Protein AF-A0A953TZV2-F1 (afdb_monomer_lite)

pLDDT: mean 80.45, std 19.06, range [33.31, 98.56]

Secondary structure (DSSP, 8-state):
--HHHHHHHHHHHHHHHHHHHHHHHHHHHHHHHHHHHHHHHHHHGGG-TTTHHHHHHHHHHHHHHHHHHHHHHHHHHHHHHHHHHHHHHHHHHHHHHHHHHHTTSTTSHHHHHHHHHHHHHHHHTT----HHHHHHHHHHHHHHTB-TTS-B-TTTHHHHHHHHHHHHHHGGGSGGGS-PPEE--S-S-------EEE-SS-SS---EEEEEEEEE--TTTS-EEEETTS---SPP-EEEEEEEE-SS-EEE-TTEEEESEEEESSEEEE-S--EEEEEEEEES-EEEEE---HHHHHHHHHHHH-SSEEEE----GGGSS---

Structure (mmCIF, N/CA/C/O backbone):
data_AF-A0A953TZV2-F1
#
_entry.id   AF-A0A953TZV2-F1
#
loop_
_atom_site.group_PDB
_atom_site.id
_atom_site.type_symbol
_atom_site.label_atom_id
_atom_site.label_alt_id
_atom_site.label_comp_id
_atom_site.label_asym_id
_atom_site.label_entity_id
_atom_site.label_seq_id
_atom_site.pdbx_PDB_ins_code
_atom_site.Cartn_x
_atom_site.Cartn_y
_atom_site.Cartn_z
_atom_site.occupancy
_atom_site.B_iso_or_equiv
_atom_site.auth_seq_id
_atom_site.auth_comp_id
_atom_site.auth_asym_id
_atom_site.auth_atom_id
_atom_site.pdbx_PDB_model_num
ATOM 1 N N . MET A 1 1 ? 49.326 42.764 24.015 1.00 51.81 1 MET A N 1
ATOM 2 C CA . MET A 1 1 ? 49.395 42.021 25.291 1.00 51.81 1 MET A CA 1
ATOM 3 C C . MET A 1 1 ? 50.142 42.880 26.281 1.00 51.81 1 MET A C 1
ATOM 5 O O . MET A 1 1 ? 51.210 43.370 25.945 1.00 51.81 1 MET A O 1
ATOM 9 N N . THR A 1 2 ? 49.538 43.149 27.432 1.00 63.53 2 THR A N 1
ATOM 10 C CA . THR A 1 2 ? 50.122 44.012 28.459 1.00 63.53 2 THR A CA 1
ATOM 11 C C . THR A 1 2 ? 51.150 43.228 29.275 1.00 63.53 2 THR A C 1
ATOM 13 O O . THR A 1 2 ? 50.960 42.044 29.552 1.00 63.53 2 THR A O 1
ATOM 16 N N . ASP A 1 3 ? 52.237 43.893 29.668 1.00 62.34 3 ASP A N 1
ATOM 17 C CA . ASP A 1 3 ? 53.379 43.309 30.399 1.00 62.34 3 ASP A CA 1
ATOM 18 C C . ASP A 1 3 ? 52.961 42.631 31.727 1.00 62.34 3 ASP A C 1
ATOM 20 O O . ASP A 1 3 ? 53.609 41.718 32.235 1.00 62.34 3 ASP A O 1
ATOM 24 N N . GLN A 1 4 ? 51.794 43.016 32.250 1.00 67.81 4 GLN A N 1
ATOM 25 C CA . GLN A 1 4 ? 51.149 42.419 33.418 1.00 67.81 4 GLN A CA 1
ATOM 26 C C . GLN A 1 4 ? 50.720 40.957 33.195 1.00 67.81 4 GLN A C 1
ATOM 28 O O . GLN A 1 4 ? 50.793 40.140 34.110 1.00 67.81 4 GLN A O 1
ATOM 33 N N . GLN A 1 5 ? 50.273 40.617 31.984 1.00 64.25 5 GLN A N 1
ATOM 34 C CA . GLN A 1 5 ? 49.715 39.300 31.673 1.00 64.25 5 GLN A CA 1
ATOM 35 C C . GLN A 1 5 ? 50.832 38.257 31.505 1.00 64.25 5 GLN A C 1
ATOM 37 O O . GLN A 1 5 ? 50.738 37.165 32.054 1.00 64.25 5 GLN A O 1
ATOM 42 N N . ALA A 1 6 ? 51.960 38.650 30.902 1.00 59.12 6 ALA A N 1
ATOM 43 C CA . ALA A 1 6 ? 53.152 37.805 30.803 1.00 59.12 6 ALA A CA 1
ATOM 44 C C . ALA A 1 6 ? 53.780 37.489 32.178 1.00 59.12 6 ALA A C 1
ATOM 46 O O . ALA A 1 6 ? 54.260 36.379 32.404 1.00 59.12 6 ALA A O 1
ATOM 47 N N . ARG A 1 7 ? 53.742 38.430 33.135 1.00 67.12 7 ARG A N 1
ATOM 48 C CA . ARG A 1 7 ? 54.253 38.196 34.500 1.00 67.12 7 ARG A CA 1
ATOM 49 C C . ARG A 1 7 ? 53.408 37.197 35.290 1.00 67.12 7 ARG A C 1
ATOM 51 O O . ARG A 1 7 ? 53.966 36.404 36.048 1.00 67.12 7 ARG A O 1
ATOM 58 N N . ASN A 1 8 ? 52.092 37.201 35.088 1.00 72.69 8 ASN A N 1
ATOM 59 C CA . ASN A 1 8 ? 51.189 36.261 35.752 1.00 72.69 8 ASN A CA 1
ATOM 60 C C . ASN A 1 8 ? 51.355 34.835 35.209 1.00 72.69 8 ASN A C 1
ATOM 62 O O . ASN A 1 8 ? 51.404 33.884 35.992 1.00 72.69 8 ASN A O 1
ATOM 66 N N . ASP A 1 9 ? 51.552 34.688 33.898 1.00 68.25 9 ASP A N 1
ATOM 67 C CA . ASP A 1 9 ? 51.755 33.377 33.279 1.00 68.25 9 ASP A CA 1
ATOM 68 C C . ASP A 1 9 ? 53.093 32.754 33.706 1.00 68.25 9 ASP A C 1
ATOM 70 O O . ASP A 1 9 ? 53.135 31.581 34.085 1.00 68.25 9 ASP A O 1
ATOM 74 N N . VAL A 1 10 ? 54.168 33.551 33.786 1.00 68.62 10 VAL A N 1
ATOM 75 C CA . VAL A 1 10 ? 55.477 33.099 34.296 1.00 68.62 10 VAL A CA 1
ATOM 76 C C . VAL A 1 10 ? 55.412 32.700 35.776 1.00 68.62 10 VAL A C 1
ATOM 78 O O . VAL A 1 10 ? 56.055 31.728 36.179 1.00 68.62 10 VAL A O 1
ATOM 81 N N . ALA A 1 11 ? 54.625 33.401 36.598 1.00 71.56 11 ALA A N 1
ATOM 82 C CA . ALA A 1 11 ? 54.430 33.034 38.001 1.00 71.56 11 ALA A CA 1
ATOM 83 C C . ALA A 1 11 ? 53.657 31.709 38.151 1.00 71.56 11 ALA A C 1
ATOM 85 O O . ALA A 1 11 ? 54.009 30.885 38.999 1.00 71.56 11 ALA A O 1
ATOM 86 N N . SER A 1 12 ? 52.654 31.469 37.298 1.00 66.19 12 SER A N 1
ATOM 87 C CA . SER A 1 12 ? 51.892 30.213 37.291 1.00 66.19 12 SER A CA 1
ATOM 88 C C . SER A 1 12 ? 52.737 29.020 36.825 1.00 66.19 12 SER A C 1
ATOM 90 O O . SER A 1 12 ? 52.702 27.956 37.443 1.00 66.19 12 SER A O 1
ATOM 92 N N . LEU A 1 13 ? 53.586 29.225 35.812 1.00 58.28 13 LEU A N 1
ATOM 93 C CA . LEU A 1 13 ? 54.508 28.213 35.302 1.00 58.28 13 LEU A CA 1
ATOM 94 C C . LEU A 1 13 ? 55.603 27.882 36.313 1.00 58.28 13 LEU A C 1
ATOM 96 O O . LEU A 1 13 ? 55.902 26.708 36.504 1.00 58.28 13 LEU A O 1
ATOM 100 N N . LYS A 1 14 ? 56.150 28.876 37.029 1.00 67.19 14 LYS A N 1
ATOM 101 C CA . LYS A 1 14 ? 57.102 28.612 38.120 1.00 67.19 14 LYS A CA 1
ATOM 102 C C . LYS A 1 14 ? 56.478 27.769 39.222 1.00 67.19 14 LYS A C 1
ATOM 104 O O . LYS A 1 14 ? 57.124 26.832 39.668 1.00 67.19 14 LYS A O 1
ATOM 109 N N . LYS A 1 15 ? 55.231 28.058 39.610 1.00 70.5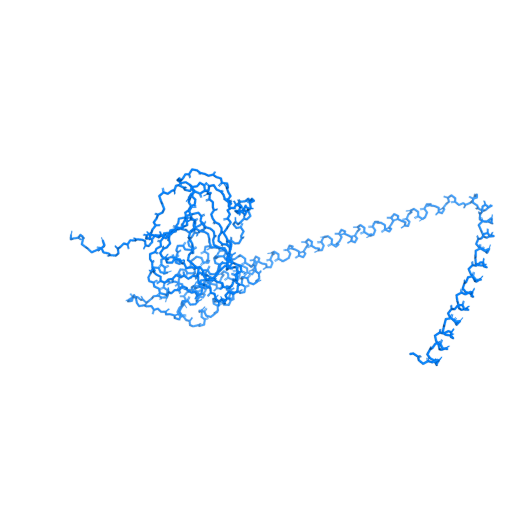6 15 LYS A N 1
ATOM 110 C CA . LYS A 1 15 ? 54.504 27.278 40.621 1.00 70.56 15 LYS A CA 1
ATOM 111 C C . LYS A 1 15 ? 54.235 25.841 40.158 1.00 70.56 15 LYS A C 1
ATOM 113 O O . LYS A 1 15 ? 54.423 24.907 40.929 1.00 70.56 15 LYS A O 1
ATOM 118 N N . SER A 1 16 ? 53.861 25.662 38.891 1.00 56.56 16 SER A N 1
ATOM 119 C CA . SER A 1 16 ? 53.668 24.332 38.304 1.00 56.56 16 SER A CA 1
ATOM 120 C C . SER A 1 16 ? 54.979 23.550 38.170 1.00 56.56 16 SER A C 1
ATOM 122 O O . SER A 1 16 ? 54.963 22.325 38.266 1.00 56.56 16 SER A O 1
ATOM 124 N N . LEU A 1 17 ? 56.106 24.233 37.949 1.00 52.25 17 LEU A N 1
ATOM 125 C CA . LEU A 1 17 ? 57.416 23.598 37.824 1.00 52.25 17 LEU A CA 1
ATOM 126 C C . LEU A 1 17 ? 57.947 23.142 39.191 1.00 52.25 17 LEU A C 1
ATOM 128 O O . LEU A 1 17 ? 58.417 22.015 39.294 1.00 52.25 17 LEU A O 1
ATOM 132 N N . THR A 1 18 ? 57.789 23.941 40.256 1.00 60.94 18 THR A N 1
ATOM 133 C CA . THR A 1 18 ? 58.151 23.508 41.621 1.00 60.94 18 THR A CA 1
ATOM 134 C C . THR A 1 18 ? 57.251 22.392 42.151 1.00 60.94 18 THR A C 1
ATOM 136 O O . THR A 1 18 ? 57.748 21.495 42.825 1.00 60.94 18 THR A O 1
ATOM 139 N N . GLU A 1 19 ? 55.955 22.377 41.819 1.00 61.84 19 GLU A N 1
ATOM 140 C CA . GLU A 1 19 ? 55.067 21.254 42.173 1.00 61.84 19 GLU A CA 1
ATOM 141 C C . GLU A 1 19 ? 55.371 19.973 41.377 1.00 61.84 19 GLU A C 1
ATOM 143 O O . GLU A 1 19 ? 55.109 18.868 41.862 1.00 61.84 19 GLU A O 1
ATOM 148 N N . SER A 1 20 ? 55.937 20.097 40.171 1.00 49.75 20 SER A N 1
ATOM 149 C CA . SER A 1 20 ? 56.390 18.946 39.387 1.00 49.75 20 SER A CA 1
ATOM 150 C C . SER A 1 20 ? 57.699 18.377 39.933 1.00 49.75 20 SER A C 1
ATOM 152 O O . SER A 1 20 ? 57.809 17.160 40.050 1.00 49.75 20 SER A O 1
ATOM 154 N N . ASP A 1 21 ? 58.653 19.224 40.325 1.00 52.19 21 ASP A N 1
ATOM 155 C CA . ASP A 1 21 ? 59.963 18.786 40.828 1.00 52.19 21 ASP A CA 1
ATOM 156 C C . ASP A 1 21 ? 59.860 18.056 42.182 1.00 52.19 21 ASP A C 1
ATOM 158 O O . ASP A 1 21 ? 60.501 17.025 42.404 1.00 52.19 21 ASP A O 1
ATOM 162 N N . ASP A 1 22 ? 58.940 18.499 43.047 1.00 54.41 22 ASP A N 1
ATOM 163 C CA . ASP A 1 22 ? 58.662 17.856 44.339 1.00 54.41 22 ASP A CA 1
ATOM 164 C C . ASP A 1 22 ? 57.980 16.476 44.178 1.00 54.41 22 ASP A C 1
ATOM 166 O O . ASP A 1 22 ? 58.120 15.576 45.013 1.00 54.41 22 ASP A O 1
ATOM 170 N N . ARG A 1 23 ? 57.281 16.248 43.053 1.00 54.75 23 ARG A N 1
ATOM 171 C CA . ARG A 1 23 ? 56.729 14.928 42.697 1.00 54.75 23 ARG A CA 1
ATOM 172 C C . ARG A 1 23 ? 57.792 13.985 42.144 1.00 54.75 23 ARG A C 1
ATOM 174 O O . ARG A 1 23 ? 57.718 12.791 42.437 1.00 54.75 23 ARG A O 1
ATOM 181 N N . THR A 1 24 ? 58.781 14.488 41.408 1.00 50.81 24 THR A N 1
ATOM 182 C CA . THR A 1 24 ? 59.881 13.668 40.876 1.00 50.81 24 THR A CA 1
ATOM 183 C C . THR A 1 24 ? 60.836 13.216 41.982 1.00 50.81 24 THR A C 1
ATOM 185 O O . THR A 1 24 ? 61.215 12.044 42.016 1.00 50.81 24 THR A O 1
ATOM 188 N N . LEU A 1 25 ? 61.131 14.081 42.960 1.00 51.00 25 LEU A N 1
ATOM 189 C CA . LEU A 1 25 ? 61.933 13.718 44.138 1.00 51.00 25 LEU A CA 1
ATOM 190 C C . LEU A 1 25 ? 61.215 12.703 45.046 1.00 51.00 25 LEU A C 1
ATOM 192 O O . LEU A 1 25 ? 61.827 11.742 45.509 1.00 51.00 25 LEU A O 1
ATOM 196 N N . ARG A 1 26 ? 59.888 12.817 45.208 1.00 56.66 26 ARG A N 1
ATOM 197 C CA . ARG A 1 26 ? 59.072 11.808 45.918 1.00 56.66 26 ARG A CA 1
ATOM 198 C C . ARG A 1 26 ? 58.933 10.476 45.177 1.00 56.66 26 ARG A C 1
ATOM 200 O O . ARG A 1 26 ? 58.564 9.481 45.802 1.00 56.66 26 ARG A O 1
ATOM 207 N N . LEU A 1 27 ? 59.178 10.444 43.868 1.00 51.50 27 LEU A N 1
ATOM 208 C CA . LEU A 1 27 ? 59.185 9.216 43.070 1.00 51.50 27 LEU A CA 1
ATOM 209 C C . LEU A 1 27 ? 60.529 8.487 43.164 1.00 51.50 27 LEU A C 1
ATOM 211 O O . LEU A 1 27 ? 60.516 7.263 43.274 1.00 51.50 27 LEU A O 1
ATOM 215 N N . GLY A 1 28 ? 61.654 9.209 43.218 1.00 54.22 28 GLY A N 1
ATOM 216 C CA . GLY A 1 28 ? 62.982 8.623 43.453 1.00 54.22 28 GLY A CA 1
ATOM 217 C C . GLY A 1 28 ? 63.076 7.898 44.799 1.00 54.22 28 GLY A C 1
ATOM 218 O O . GLY A 1 28 ? 63.432 6.723 44.847 1.00 54.22 28 GLY A O 1
ATOM 219 N N . ASP A 1 29 ? 62.604 8.546 45.867 1.00 54.59 29 ASP A N 1
ATOM 220 C CA . ASP A 1 29 ? 62.636 8.016 47.241 1.00 54.59 29 ASP A CA 1
ATOM 221 C C . ASP A 1 29 ? 61.697 6.799 47.441 1.00 54.59 29 ASP A C 1
ATOM 223 O O . ASP A 1 29 ? 61.898 5.939 48.303 1.00 54.59 29 ASP A O 1
ATOM 227 N N . LYS A 1 30 ? 60.655 6.685 46.602 1.00 54.31 30 LYS A N 1
ATOM 228 C CA . LYS A 1 30 ? 59.771 5.508 46.543 1.00 54.31 30 LYS A CA 1
ATOM 229 C C . LYS A 1 30 ? 60.348 4.379 45.692 1.00 54.31 30 LYS A C 1
ATOM 231 O O . LYS A 1 30 ? 60.081 3.218 45.995 1.00 54.31 30 LYS A O 1
ATOM 236 N N . LEU A 1 31 ? 61.126 4.697 44.656 1.00 49.69 31 LEU A N 1
ATOM 237 C CA . LEU A 1 31 ? 61.787 3.699 43.815 1.00 49.69 31 LEU A CA 1
ATOM 238 C C . LEU A 1 31 ? 62.937 3.007 44.558 1.00 49.69 31 LEU A C 1
ATOM 240 O O . LEU A 1 31 ? 63.116 1.802 44.405 1.00 49.69 31 LEU A O 1
ATOM 244 N N . GLU A 1 32 ? 63.668 3.739 45.402 1.00 53.09 32 GLU A N 1
ATOM 245 C CA . GLU A 1 32 ? 64.756 3.181 46.215 1.00 53.09 32 GLU A CA 1
ATOM 246 C C . GLU A 1 32 ? 64.217 2.239 47.306 1.00 53.09 32 GLU A C 1
ATOM 248 O O . GLU A 1 32 ? 64.665 1.099 47.418 1.00 53.09 32 GLU A O 1
ATOM 253 N N . LYS A 1 33 ? 63.114 2.614 47.977 1.00 55.09 33 LYS A N 1
ATOM 254 C CA . LYS A 1 33 ? 62.392 1.725 48.914 1.00 55.09 33 LYS A CA 1
ATOM 255 C C . LYS A 1 33 ? 61.807 0.472 48.252 1.00 55.09 33 LYS A C 1
ATOM 257 O O . LYS A 1 33 ? 61.710 -0.577 48.893 1.00 55.09 33 LYS A O 1
ATOM 262 N N . LEU A 1 34 ? 61.412 0.563 46.980 1.00 49.81 34 LEU A N 1
ATOM 263 C CA . LEU A 1 34 ? 60.943 -0.583 46.193 1.00 49.81 34 LEU A CA 1
ATOM 264 C C . LEU A 1 34 ? 62.094 -1.501 45.760 1.00 49.81 34 LEU A C 1
ATOM 266 O O . LEU A 1 34 ? 61.905 -2.715 45.711 1.00 49.81 34 LEU A O 1
ATOM 270 N N . LYS A 1 35 ? 63.283 -0.949 45.493 1.00 50.88 35 LYS A N 1
ATOM 271 C CA . LYS A 1 35 ? 64.485 -1.718 45.148 1.00 50.88 35 LYS A CA 1
ATOM 272 C C . LYS A 1 35 ? 65.014 -2.508 46.349 1.00 50.88 35 LYS A C 1
ATOM 274 O O . LYS A 1 35 ? 65.280 -3.702 46.205 1.00 50.88 35 LYS A O 1
ATOM 279 N N . ASP A 1 36 ? 65.046 -1.893 47.528 1.00 52.25 36 ASP A N 1
ATOM 280 C CA . ASP A 1 36 ? 65.470 -2.563 48.764 1.00 52.25 36 ASP A CA 1
ATOM 281 C C . ASP A 1 36 ? 64.446 -3.623 49.214 1.00 52.25 36 ASP A C 1
ATOM 283 O O . ASP A 1 36 ? 64.821 -4.730 49.607 1.00 52.25 36 ASP A O 1
ATOM 287 N N . SER A 1 37 ? 63.142 -3.365 49.021 1.00 48.12 37 SER A N 1
ATOM 288 C CA . SER A 1 37 ? 62.090 -4.374 49.251 1.00 48.12 37 SER A CA 1
ATOM 289 C C . SER A 1 37 ? 62.158 -5.555 48.271 1.00 48.12 37 SER A C 1
ATOM 291 O O . SER A 1 37 ? 61.793 -6.674 48.631 1.00 48.12 37 SER A O 1
ATOM 293 N N . ALA A 1 38 ? 62.624 -5.348 47.035 1.00 46.03 38 ALA A N 1
ATOM 294 C CA . ALA A 1 38 ? 62.736 -6.412 46.037 1.00 46.03 38 ALA A CA 1
ATOM 295 C C . ALA A 1 38 ? 63.929 -7.351 46.300 1.00 46.03 38 ALA A C 1
ATOM 297 O O . ALA A 1 38 ? 63.819 -8.559 46.069 1.00 46.03 38 ALA A O 1
ATOM 298 N N . GLN A 1 39 ? 65.045 -6.837 46.834 1.00 48.19 39 GLN A N 1
ATOM 299 C CA . GLN A 1 39 ? 66.182 -7.675 47.239 1.00 48.19 39 GLN A CA 1
ATOM 300 C C . GLN A 1 39 ? 65.860 -8.529 48.474 1.00 48.19 39 GLN A C 1
ATOM 302 O O . GLN A 1 39 ? 66.213 -9.711 48.494 1.00 48.19 39 GLN A O 1
ATOM 307 N N . GLU A 1 40 ? 65.104 -8.001 49.442 1.00 46.25 40 GLU A N 1
ATOM 308 C CA . GLU A 1 40 ? 64.681 -8.763 50.627 1.00 46.25 40 GLU A CA 1
ATOM 309 C C . GLU A 1 40 ? 63.622 -9.842 50.302 1.00 46.25 40 GLU A C 1
ATOM 311 O O . GLU A 1 40 ? 63.579 -10.900 50.939 1.00 46.25 40 GLU A O 1
ATOM 316 N N . PHE A 1 41 ? 62.817 -9.650 49.247 1.00 44.66 41 PHE A N 1
ATOM 317 C CA . PHE A 1 41 ? 61.855 -10.659 48.787 1.00 44.66 41 PHE A CA 1
ATOM 318 C C . PHE A 1 41 ? 62.524 -11.901 48.180 1.00 44.66 41 PHE A C 1
ATOM 320 O O . PHE A 1 41 ? 62.018 -13.004 48.376 1.00 44.66 41 PHE A O 1
ATOM 327 N N . SER A 1 42 ? 63.679 -11.770 47.518 1.00 48.50 42 SER A N 1
ATOM 328 C CA . SER A 1 42 ? 64.371 -12.905 46.877 1.00 48.50 42 SER A CA 1
ATOM 329 C C . SER A 1 42 ? 64.833 -13.992 47.863 1.00 48.50 42 SER A C 1
ATOM 331 O O . SER A 1 42 ? 64.828 -15.175 47.527 1.00 48.50 42 SER A O 1
ATOM 333 N N . ILE A 1 43 ? 65.124 -13.622 49.116 1.00 48.00 43 ILE A N 1
ATOM 334 C CA . ILE A 1 43 ? 65.565 -14.554 50.167 1.00 48.00 43 ILE A CA 1
ATOM 335 C C . ILE A 1 43 ? 64.364 -15.227 50.868 1.00 48.00 43 ILE A C 1
ATOM 337 O O . ILE A 1 43 ? 64.500 -16.301 51.454 1.00 48.00 43 ILE A O 1
ATOM 341 N N . ARG A 1 44 ? 63.145 -14.674 50.745 1.00 47.44 44 ARG A N 1
ATOM 342 C CA . ARG A 1 44 ? 61.902 -15.276 51.275 1.00 47.44 44 ARG A CA 1
ATOM 343 C C . ARG A 1 44 ? 61.109 -16.111 50.254 1.00 47.44 44 ARG A C 1
ATOM 345 O O . ARG A 1 44 ? 60.114 -16.730 50.634 1.00 47.44 44 ARG A O 1
ATOM 352 N N . VAL A 1 45 ? 61.549 -16.202 48.994 1.00 46.62 45 VAL A N 1
ATOM 353 C CA . VAL A 1 45 ? 60.874 -16.980 47.926 1.00 46.62 45 VAL A CA 1
ATOM 354 C C . VAL A 1 45 ? 61.027 -18.504 48.067 1.00 46.62 45 VAL A C 1
ATOM 356 O O . VAL A 1 45 ? 60.276 -19.242 47.441 1.00 46.62 45 VAL A O 1
ATOM 359 N N . ALA A 1 46 ? 61.837 -19.015 48.998 1.00 49.50 46 ALA A N 1
ATOM 360 C CA . ALA A 1 46 ? 61.808 -20.443 49.352 1.00 49.50 46 ALA A CA 1
ATOM 361 C C . ALA A 1 46 ? 60.540 -20.878 50.138 1.00 49.50 46 ALA A C 1
ATOM 363 O O . ALA A 1 46 ? 60.420 -22.039 50.514 1.00 49.50 46 ALA A O 1
ATOM 364 N N . ARG A 1 47 ? 59.581 -19.968 50.402 1.00 51.56 47 ARG A N 1
ATOM 365 C CA . ARG A 1 47 ? 58.301 -20.264 51.086 1.00 51.56 47 ARG A CA 1
ATOM 366 C C . ARG A 1 47 ? 57.057 -19.735 50.337 1.00 51.56 47 ARG A C 1
ATOM 368 O O . ARG A 1 47 ? 56.031 -19.478 50.958 1.00 51.56 47 ARG A O 1
ATOM 375 N N . VAL A 1 48 ? 57.137 -19.525 49.015 1.00 46.66 48 VAL A N 1
ATOM 376 C CA . VAL A 1 48 ? 56.057 -18.916 48.188 1.00 46.66 48 VAL A CA 1
ATOM 377 C C . VAL A 1 48 ? 55.429 -19.902 47.187 1.00 46.66 48 VAL A C 1
ATOM 379 O O . VAL A 1 48 ? 54.695 -19.506 46.292 1.00 46.66 48 VAL A O 1
ATOM 382 N N . GLU A 1 49 ? 55.613 -21.208 47.363 1.00 46.72 49 GLU A N 1
ATOM 383 C CA . GLU A 1 49 ? 54.913 -22.203 46.531 1.00 46.72 49 GLU A CA 1
ATOM 384 C C . GLU A 1 49 ? 53.408 -22.315 46.873 1.00 46.72 49 GLU A C 1
ATOM 386 O O . GLU A 1 49 ? 52.604 -22.766 46.064 1.00 46.72 49 GLU A O 1
ATOM 391 N N . GLU A 1 50 ? 52.982 -21.800 48.035 1.00 47.28 50 GLU A N 1
ATOM 392 C CA . GLU A 1 50 ? 51.594 -21.903 48.513 1.00 47.28 50 GLU A CA 1
ATOM 393 C C . GLU A 1 50 ? 50.700 -20.692 48.143 1.00 47.28 50 GLU A C 1
ATOM 395 O O . GLU A 1 50 ? 49.476 -20.767 48.244 1.00 47.28 50 GLU A O 1
ATOM 400 N N . ARG A 1 51 ? 51.259 -19.564 47.665 1.00 47.12 51 ARG A N 1
ATOM 401 C CA . ARG A 1 51 ? 50.479 -18.329 47.378 1.00 47.12 51 ARG A CA 1
ATOM 402 C C . ARG A 1 51 ? 50.270 -17.994 45.898 1.00 47.12 51 ARG A C 1
ATOM 404 O O . ARG A 1 51 ? 49.349 -17.240 45.586 1.00 47.12 51 ARG A O 1
ATOM 411 N N . THR A 1 52 ? 51.028 -18.579 44.975 1.00 45.00 52 THR A N 1
ATOM 412 C CA . THR A 1 52 ? 50.752 -18.496 43.523 1.00 45.00 52 THR A CA 1
ATOM 413 C C . THR A 1 52 ? 49.475 -19.245 43.140 1.00 45.00 52 THR A C 1
ATOM 415 O O . THR A 1 52 ? 48.736 -18.780 42.274 1.00 45.00 52 THR A O 1
ATOM 418 N N . SER A 1 53 ? 49.144 -20.324 43.861 1.00 49.72 53 SER A N 1
ATOM 419 C CA . SER A 1 53 ? 47.846 -21.008 43.763 1.00 49.72 53 SER A CA 1
ATOM 420 C C . SER A 1 53 ? 46.675 -20.060 44.068 1.00 49.72 53 SER A C 1
ATOM 422 O O . SER A 1 53 ? 45.700 -20.006 43.322 1.00 49.72 53 SER A O 1
ATOM 424 N N . MET A 1 54 ? 46.797 -19.222 45.102 1.00 47.50 54 MET A N 1
ATOM 425 C CA . MET A 1 54 ? 45.714 -18.331 45.535 1.00 47.50 54 MET A CA 1
ATOM 426 C C . MET A 1 54 ? 45.442 -17.184 44.544 1.00 47.50 54 MET A C 1
ATOM 428 O O . MET A 1 54 ? 44.288 -16.815 44.335 1.00 47.50 54 MET A O 1
ATOM 432 N N . LEU A 1 55 ? 46.480 -16.649 43.887 1.00 46.09 55 LEU A N 1
ATOM 433 C CA . LEU A 1 55 ? 46.331 -15.630 42.837 1.00 46.09 55 LEU A CA 1
ATOM 434 C C . LEU A 1 55 ? 45.751 -16.211 41.537 1.00 46.09 55 LEU A C 1
ATOM 436 O O . LEU A 1 55 ? 44.885 -15.581 40.935 1.00 46.09 55 LEU A O 1
ATOM 440 N N . LEU A 1 56 ? 46.154 -17.422 41.133 1.00 49.81 56 LEU A N 1
ATOM 441 C CA . LEU A 1 56 ? 45.545 -18.138 40.000 1.00 49.81 56 LEU A CA 1
ATOM 442 C C . LEU A 1 56 ? 44.061 -18.447 40.249 1.00 49.81 56 LEU A C 1
ATOM 444 O O . LEU A 1 56 ? 43.238 -18.249 39.356 1.00 49.81 56 LEU A O 1
ATOM 448 N N . TRP A 1 57 ? 43.701 -18.841 41.475 1.00 48.06 57 TRP A N 1
ATOM 449 C CA . TRP A 1 57 ? 42.303 -19.003 41.886 1.00 48.06 57 TRP A CA 1
ATOM 450 C C . TRP A 1 57 ? 41.528 -17.680 41.861 1.00 48.06 57 TRP A C 1
ATOM 452 O O . TRP A 1 57 ? 40.414 -17.644 41.346 1.00 48.06 57 TRP A O 1
ATOM 462 N N . ALA A 1 58 ? 42.106 -16.578 42.345 1.00 47.91 58 ALA A N 1
ATOM 463 C CA . ALA A 1 58 ? 41.446 -15.270 42.331 1.00 47.91 58 ALA A CA 1
ATOM 464 C C . ALA A 1 58 ? 41.204 -14.737 40.902 1.00 47.91 58 ALA A C 1
ATOM 466 O O . ALA A 1 58 ? 40.119 -14.229 40.614 1.00 47.91 58 ALA A O 1
ATOM 467 N N . PHE A 1 59 ? 42.165 -14.905 39.983 1.00 49.00 59 PHE A N 1
ATOM 468 C CA . PHE A 1 59 ? 41.982 -14.562 38.565 1.00 49.00 59 PHE A CA 1
ATOM 469 C C . PHE A 1 59 ? 40.974 -15.487 37.864 1.00 49.00 59 PHE A C 1
ATOM 471 O O . PHE A 1 59 ? 40.134 -15.005 37.103 1.00 49.00 59 PHE A O 1
ATOM 478 N N . GLY A 1 60 ? 41.000 -16.792 38.157 1.00 49.41 60 GLY A N 1
ATOM 479 C CA . GLY A 1 60 ? 40.017 -17.752 37.647 1.00 49.41 60 GLY A CA 1
ATOM 480 C C . GLY A 1 60 ? 38.587 -17.432 38.095 1.00 49.41 60 GLY A C 1
ATOM 481 O O . GLY A 1 60 ? 37.670 -17.431 37.275 1.00 49.41 60 GLY A O 1
ATOM 482 N N . ILE A 1 61 ? 38.401 -17.068 39.370 1.00 57.91 61 ILE A N 1
ATOM 483 C CA . ILE A 1 61 ? 37.109 -16.623 39.915 1.00 57.91 61 ILE A CA 1
ATOM 484 C C . ILE A 1 61 ? 36.665 -15.310 39.251 1.00 57.91 61 ILE A C 1
ATOM 486 O O . ILE A 1 61 ? 35.505 -15.192 38.864 1.00 57.91 61 ILE A O 1
ATOM 490 N N . GLY A 1 62 ? 37.570 -14.345 39.051 1.00 42.66 62 GLY A N 1
ATOM 491 C CA . GLY A 1 62 ? 37.254 -13.076 38.384 1.00 42.66 62 GLY A CA 1
ATOM 492 C C . GLY A 1 62 ? 36.749 -13.248 36.945 1.00 42.66 62 GLY A C 1
ATOM 493 O O . GLY A 1 62 ? 35.748 -12.641 36.562 1.00 42.66 62 GLY A O 1
ATOM 494 N N . ILE A 1 63 ? 37.385 -14.125 36.161 1.00 57.16 63 ILE A N 1
ATOM 495 C CA . ILE A 1 63 ? 36.946 -14.455 34.795 1.00 57.16 63 ILE A CA 1
ATOM 496 C C . ILE A 1 63 ? 35.614 -15.216 34.816 1.00 57.16 63 ILE A C 1
ATOM 498 O O . ILE A 1 63 ? 34.728 -14.909 34.019 1.00 57.16 63 ILE A O 1
ATOM 502 N N . ALA A 1 64 ? 35.427 -16.160 35.743 1.00 51.91 64 ALA A N 1
ATOM 503 C CA . ALA A 1 64 ? 34.168 -16.891 35.885 1.00 51.91 64 ALA A CA 1
ATOM 504 C C . ALA A 1 64 ? 32.992 -15.964 36.244 1.00 51.91 64 ALA A C 1
ATOM 506 O O . ALA A 1 64 ? 31.907 -16.118 35.690 1.00 51.91 64 ALA A O 1
ATOM 507 N N . VAL A 1 65 ? 33.208 -14.959 37.102 1.00 60.22 65 VAL A N 1
ATOM 508 C CA . VAL A 1 65 ? 32.201 -13.938 37.434 1.00 60.22 65 VAL A CA 1
ATOM 509 C C . VAL A 1 65 ? 31.883 -13.063 36.219 1.00 60.22 65 VAL A C 1
ATOM 511 O O . VAL A 1 65 ? 30.710 -12.835 35.940 1.00 60.22 65 VAL A O 1
ATOM 514 N N . LEU A 1 66 ? 32.880 -12.621 35.445 1.00 51.62 66 LEU A N 1
ATOM 515 C CA . LEU A 1 66 ? 32.641 -11.842 34.220 1.00 51.62 66 LEU A CA 1
ATOM 516 C C . LEU A 1 66 ? 31.914 -12.650 33.136 1.00 51.62 66 LEU A C 1
ATOM 518 O O . LEU A 1 66 ? 31.018 -12.118 32.485 1.00 51.62 66 LEU A O 1
ATOM 522 N N . LEU A 1 67 ? 32.237 -13.936 32.969 1.00 54.72 67 LEU A N 1
ATOM 523 C CA . LEU A 1 67 ? 31.508 -14.834 32.069 1.00 54.72 67 LEU A CA 1
ATOM 524 C C . LEU A 1 67 ? 30.084 -15.106 32.572 1.00 54.72 67 LEU A C 1
ATOM 526 O O . LEU A 1 67 ? 29.153 -15.120 31.770 1.00 54.72 67 LEU A O 1
ATOM 530 N N . ALA A 1 68 ? 29.879 -15.261 33.882 1.00 53.38 68 ALA A N 1
ATOM 531 C CA . ALA A 1 68 ? 28.554 -15.411 34.484 1.00 53.38 68 ALA A CA 1
ATOM 532 C C . ALA A 1 68 ? 27.698 -14.142 34.318 1.00 53.38 68 ALA A C 1
ATOM 534 O O . ALA A 1 68 ? 26.528 -14.233 33.958 1.00 53.38 68 ALA A O 1
ATOM 535 N N . PHE A 1 69 ? 28.278 -12.951 34.492 1.00 56.78 69 PHE A N 1
ATOM 536 C CA . PHE A 1 69 ? 27.590 -11.683 34.229 1.00 56.78 69 PHE A CA 1
ATOM 537 C C . PHE A 1 69 ? 27.333 -11.467 32.736 1.00 56.78 69 PHE A C 1
ATOM 539 O O . PHE A 1 69 ? 26.240 -11.052 32.368 1.00 56.78 69 PHE A O 1
ATOM 546 N N . GLY A 1 70 ? 28.295 -11.783 31.865 1.00 56.50 70 GLY A N 1
ATOM 547 C CA . GLY A 1 70 ? 28.130 -11.699 30.413 1.00 56.50 70 GLY A CA 1
ATOM 548 C C . GLY A 1 70 ? 27.045 -12.645 29.897 1.00 56.50 70 GLY A C 1
ATOM 549 O O . GLY A 1 70 ? 26.203 -12.243 29.098 1.00 56.50 70 GLY A O 1
ATOM 550 N N . THR A 1 71 ? 27.000 -13.877 30.410 1.00 58.44 71 THR A N 1
ATOM 551 C CA . THR A 1 71 ? 25.937 -14.845 30.099 1.00 58.44 71 THR A CA 1
ATOM 552 C C . THR A 1 71 ? 24.597 -14.434 30.699 1.00 58.44 71 THR A C 1
ATOM 554 O O . THR A 1 71 ? 23.591 -14.543 30.007 1.00 58.44 71 THR A O 1
ATOM 557 N N . GLN A 1 72 ? 24.543 -13.890 31.919 1.00 54.62 72 GLN A N 1
ATOM 558 C CA . GLN A 1 72 ? 23.304 -13.336 32.476 1.00 54.62 72 GLN A CA 1
ATOM 559 C C . GLN A 1 72 ? 22.797 -12.126 31.687 1.00 54.62 72 GLN A C 1
ATOM 561 O O . GLN A 1 72 ? 21.609 -12.075 31.391 1.00 54.62 72 GLN A O 1
ATOM 566 N N . LEU A 1 73 ? 23.664 -11.197 31.276 1.00 54.25 73 LEU A N 1
ATOM 567 C CA . LEU A 1 73 ? 23.306 -10.072 30.404 1.00 54.25 73 LEU A CA 1
ATOM 568 C C . LEU A 1 73 ? 22.821 -10.554 29.033 1.00 54.25 73 LEU A C 1
ATOM 570 O O . LEU A 1 73 ? 21.812 -10.064 28.532 1.00 54.25 73 LEU A O 1
ATOM 574 N N . TYR A 1 74 ? 23.484 -11.553 28.449 1.00 62.22 74 TYR A N 1
ATOM 575 C CA . TYR A 1 74 ? 23.057 -12.180 27.199 1.00 62.22 74 TYR A CA 1
ATOM 576 C C . TYR A 1 74 ? 21.687 -12.865 27.337 1.00 62.22 74 TYR A C 1
ATOM 578 O O . TYR A 1 74 ? 20.801 -12.660 26.509 1.00 62.22 74 TYR A O 1
ATOM 586 N N . LEU A 1 75 ? 21.467 -13.614 28.422 1.00 61.06 75 LEU A N 1
ATOM 587 C CA . LEU A 1 75 ? 20.188 -14.258 28.731 1.00 61.06 75 LEU A CA 1
ATOM 588 C C . LEU A 1 75 ? 19.087 -13.234 29.035 1.00 61.06 75 LEU A C 1
ATOM 590 O O . LEU A 1 75 ? 17.943 -13.435 28.633 1.00 61.06 75 LEU A O 1
ATOM 594 N N . MET A 1 76 ? 19.409 -12.130 29.712 1.00 62.56 76 MET A N 1
ATOM 595 C CA . MET A 1 76 ? 18.479 -11.027 29.958 1.00 62.56 76 MET A CA 1
ATOM 596 C C . MET A 1 76 ? 18.102 -10.327 28.654 1.00 62.56 76 MET A C 1
ATOM 598 O O . MET A 1 76 ? 16.917 -10.122 28.419 1.00 62.56 76 MET A O 1
ATOM 602 N N . ASN A 1 77 ? 19.060 -10.052 27.767 1.00 60.62 77 ASN A N 1
ATOM 603 C CA . ASN A 1 77 ? 18.780 -9.497 26.442 1.00 60.62 77 ASN A CA 1
ATOM 604 C C . ASN A 1 77 ? 17.917 -10.446 25.600 1.00 60.62 77 ASN A C 1
ATOM 606 O O . ASN A 1 77 ? 16.961 -10.000 24.970 1.00 60.62 77 ASN A O 1
ATOM 610 N N . GLY A 1 78 ? 18.189 -11.754 25.641 1.00 61.72 78 GLY A N 1
ATOM 611 C CA . GLY A 1 78 ? 17.355 -12.760 24.980 1.00 61.72 78 GLY A CA 1
ATOM 612 C C . GLY A 1 78 ? 15.926 -12.801 25.532 1.00 61.72 78 GLY A C 1
ATOM 613 O O . GLY A 1 78 ? 14.967 -12.843 24.765 1.00 61.72 78 GLY A O 1
ATOM 614 N N . ARG A 1 79 ? 15.760 -12.719 26.860 1.00 70.88 79 ARG A N 1
ATOM 615 C CA . ARG A 1 79 ? 14.440 -12.648 27.512 1.00 70.88 79 ARG A CA 1
ATOM 616 C C . ARG A 1 79 ? 13.696 -11.359 27.182 1.00 70.88 79 ARG A C 1
ATOM 618 O O . ARG A 1 79 ? 12.497 -11.419 26.949 1.00 70.88 79 ARG A O 1
ATOM 625 N N . VAL A 1 80 ? 14.386 -10.220 27.140 1.00 71.81 80 VAL A N 1
ATOM 626 C CA . VAL A 1 80 ? 13.798 -8.924 26.766 1.00 71.81 80 VAL A CA 1
ATOM 627 C C . VAL A 1 80 ? 13.351 -8.937 25.305 1.00 71.81 80 VAL A C 1
ATOM 629 O O . VAL A 1 80 ? 12.244 -8.498 25.015 1.00 71.81 80 VAL A O 1
ATOM 632 N N . PHE A 1 81 ? 14.147 -9.511 24.400 1.00 70.69 81 PHE A N 1
ATOM 633 C CA . PHE A 1 81 ? 13.764 -9.675 22.996 1.00 70.69 81 PHE A CA 1
ATOM 634 C C . PHE A 1 81 ? 12.551 -10.603 22.832 1.00 70.69 81 PHE A C 1
ATOM 636 O O . PHE A 1 81 ? 11.596 -10.263 22.139 1.00 70.69 81 PHE A O 1
ATOM 643 N N . ALA A 1 82 ? 12.546 -11.751 23.516 1.00 73.94 82 ALA A N 1
ATOM 644 C CA . ALA A 1 82 ? 11.404 -12.663 23.504 1.00 73.94 82 ALA A CA 1
ATOM 645 C C . ALA A 1 82 ? 10.138 -12.015 24.093 1.00 73.94 82 ALA A C 1
ATOM 647 O O . ALA A 1 82 ? 9.036 -12.242 23.597 1.00 73.94 82 ALA A O 1
ATOM 648 N N . LEU A 1 83 ? 10.284 -11.185 25.131 1.00 74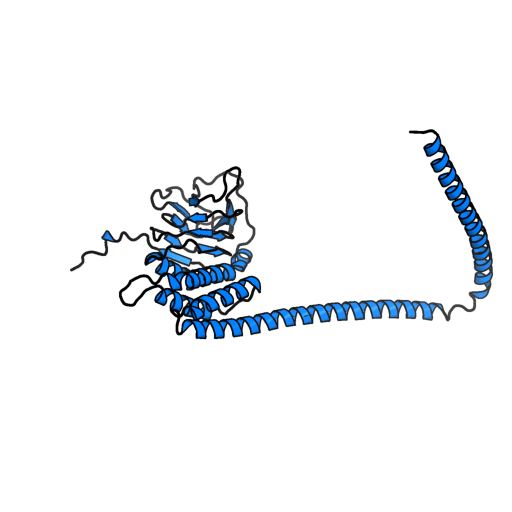.38 83 LEU A N 1
ATOM 649 C CA . LEU A 1 83 ? 9.176 -10.432 25.711 1.00 74.38 83 LEU A CA 1
ATOM 650 C C . LEU A 1 83 ? 8.627 -9.395 24.721 1.00 74.38 83 LEU A C 1
ATOM 652 O O . LEU A 1 83 ? 7.413 -9.291 24.585 1.00 74.38 83 LEU A O 1
ATOM 656 N N . ASP A 1 84 ? 9.496 -8.671 24.012 1.00 76.88 84 ASP A N 1
ATOM 657 C CA . ASP A 1 84 ? 9.103 -7.698 22.984 1.00 76.88 84 ASP A CA 1
ATOM 658 C C . ASP A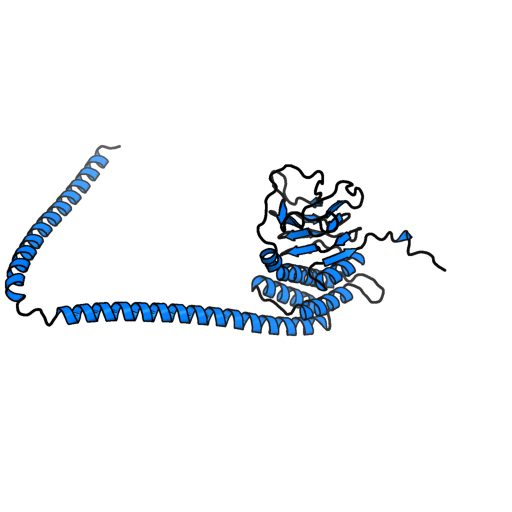 1 84 ? 8.312 -8.363 21.843 1.00 76.88 84 ASP A C 1
ATOM 660 O O . ASP A 1 84 ? 7.242 -7.886 21.463 1.00 76.88 84 ASP A O 1
ATOM 664 N N . GLU A 1 85 ? 8.768 -9.520 21.354 1.00 81.38 85 GLU A N 1
ATOM 665 C CA . GLU A 1 85 ? 8.044 -10.281 20.329 1.00 81.38 85 GLU A CA 1
ATOM 666 C C . GLU A 1 85 ? 6.701 -10.829 20.836 1.00 81.38 85 GLU A C 1
ATOM 668 O O . GLU A 1 85 ? 5.685 -10.700 20.148 1.00 81.38 85 GLU A O 1
ATOM 673 N N . ASN A 1 86 ? 6.638 -11.345 22.067 1.00 82.38 86 ASN A N 1
ATOM 674 C CA . ASN A 1 86 ? 5.373 -11.779 22.669 1.00 82.38 86 ASN A CA 1
ATOM 675 C C . ASN A 1 86 ? 4.388 -10.610 22.838 1.00 82.38 86 ASN A C 1
ATOM 677 O O . ASN A 1 86 ? 3.200 -10.748 22.544 1.00 82.38 86 ASN A O 1
ATOM 681 N N . VAL A 1 87 ? 4.870 -9.439 23.268 1.00 86.12 87 VAL A N 1
ATOM 682 C CA . VAL A 1 87 ? 4.050 -8.225 23.390 1.00 86.12 87 VAL A CA 1
ATOM 683 C C . VAL A 1 87 ? 3.518 -7.797 22.024 1.00 86.12 87 VAL A C 1
ATOM 685 O O . VAL A 1 87 ? 2.332 -7.484 21.914 1.00 86.12 87 VAL A O 1
ATOM 688 N N . LYS A 1 88 ? 4.335 -7.843 20.965 1.00 88.00 88 LYS A N 1
ATOM 689 C CA . LYS A 1 88 ? 3.885 -7.557 19.593 1.00 88.00 88 LYS A CA 1
ATOM 690 C C . LYS A 1 88 ? 2.831 -8.546 19.105 1.00 88.00 88 LYS A C 1
ATOM 692 O O . LYS A 1 88 ? 1.876 -8.114 18.466 1.00 88.00 88 LYS A O 1
ATOM 697 N N . GLN A 1 89 ? 2.967 -9.838 19.408 1.00 87.06 89 GLN A N 1
ATOM 698 C CA . GLN A 1 89 ? 1.973 -10.853 19.035 1.00 87.06 89 GLN A CA 1
ATOM 699 C C . GLN A 1 89 ? 0.634 -10.633 19.749 1.00 87.06 89 GLN A C 1
ATOM 701 O O . GLN A 1 89 ? -0.417 -10.643 19.108 1.00 87.06 89 GLN A O 1
ATOM 706 N N . VAL A 1 90 ? 0.659 -10.359 21.057 1.00 84.94 90 VAL A N 1
ATOM 707 C CA . VAL A 1 90 ? -0.557 -10.026 21.816 1.00 84.94 90 VAL A CA 1
ATOM 708 C C . VAL A 1 90 ? -1.182 -8.737 21.285 1.00 84.94 90 VAL A C 1
ATOM 710 O O . VAL A 1 90 ? -2.388 -8.692 21.047 1.00 84.94 90 VAL A O 1
ATOM 713 N N . ALA A 1 91 ? -0.373 -7.704 21.033 1.00 87.56 91 ALA A N 1
ATOM 714 C CA . ALA A 1 91 ? -0.849 -6.449 20.466 1.00 87.56 91 ALA A CA 1
ATOM 715 C C . ALA A 1 91 ? -1.471 -6.652 19.076 1.00 87.56 91 ALA A C 1
ATOM 717 O O . ALA A 1 91 ? -2.533 -6.095 18.808 1.00 87.56 91 ALA A O 1
ATOM 718 N N . ALA A 1 92 ? -0.879 -7.497 18.225 1.00 92.12 92 ALA A N 1
ATOM 719 C CA . ALA A 1 92 ? -1.441 -7.858 16.926 1.00 92.12 92 ALA A CA 1
ATOM 720 C C . ALA A 1 92 ? -2.823 -8.514 17.061 1.00 92.12 92 ALA A C 1
ATOM 722 O O . ALA A 1 92 ? -3.753 -8.118 16.359 1.00 92.12 92 ALA A O 1
ATOM 723 N N . GLY A 1 93 ? -2.974 -9.459 17.996 1.00 87.44 93 GLY A N 1
ATOM 724 C CA . GLY A 1 93 ? -4.251 -10.117 18.284 1.00 87.44 93 GLY A CA 1
ATOM 725 C C . GLY A 1 93 ? -5.320 -9.147 18.795 1.00 87.44 93 GLY A C 1
ATOM 726 O O . GLY A 1 93 ? -6.451 -9.147 18.309 1.00 87.44 93 GLY A O 1
ATOM 727 N N . VAL A 1 94 ? -4.958 -8.255 19.722 1.00 92.19 94 VAL A N 1
ATOM 728 C CA . VAL A 1 94 ? -5.864 -7.215 20.239 1.00 92.19 94 VAL A CA 1
ATOM 729 C C . VAL A 1 94 ? -6.277 -6.244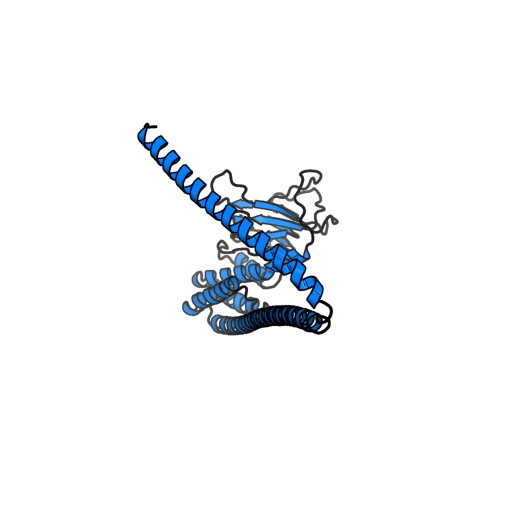 19.131 1.00 92.19 94 VAL A C 1
ATOM 731 O O . VAL A 1 94 ? -7.460 -5.927 18.995 1.00 92.19 94 VAL A O 1
ATOM 734 N N . SER A 1 95 ? -5.328 -5.791 18.308 1.00 95.00 95 SER A N 1
ATOM 735 C CA . SER A 1 95 ? -5.617 -4.938 17.155 1.00 95.00 95 SER A CA 1
ATOM 736 C C . SER A 1 95 ? -6.537 -5.636 16.154 1.00 95.00 95 SER A C 1
ATOM 738 O O . SER A 1 95 ? -7.484 -5.007 15.692 1.00 95.00 95 SER A O 1
ATOM 740 N N . ALA A 1 96 ? -6.324 -6.924 15.866 1.00 95.62 96 ALA A N 1
ATOM 741 C CA . ALA A 1 96 ? -7.179 -7.707 14.976 1.00 95.62 96 ALA A CA 1
ATOM 742 C C . ALA A 1 96 ? -8.633 -7.763 15.472 1.00 95.62 96 ALA A C 1
ATOM 744 O O . ALA A 1 96 ? -9.549 -7.402 14.736 1.00 95.62 96 ALA A O 1
ATOM 745 N N . ILE A 1 97 ? -8.845 -8.136 16.741 1.00 92.88 97 ILE A N 1
ATOM 746 C CA . ILE A 1 97 ? -10.184 -8.184 17.355 1.00 92.88 97 ILE A CA 1
ATOM 747 C C . ILE A 1 97 ? -10.862 -6.816 17.268 1.00 92.88 97 ILE A C 1
ATOM 749 O O . ILE A 1 97 ? -12.028 -6.711 16.884 1.00 92.88 97 ILE A O 1
ATOM 753 N N . ARG A 1 98 ? -10.116 -5.755 17.588 1.00 94.62 98 ARG A N 1
ATOM 754 C CA . ARG A 1 98 ? -10.635 -4.392 17.568 1.00 94.62 98 ARG A CA 1
ATOM 755 C C . ARG A 1 98 ? -11.028 -3.950 16.161 1.00 94.62 98 ARG A C 1
ATOM 757 O O . ARG A 1 98 ? -12.105 -3.391 15.997 1.00 94.62 98 ARG A O 1
ATOM 764 N N . LEU A 1 99 ? -10.208 -4.214 15.144 1.00 97.81 99 LEU A N 1
ATOM 765 C CA . LEU A 1 99 ? -10.554 -3.893 13.755 1.00 97.81 99 LEU A CA 1
ATOM 766 C C . LEU A 1 99 ? -11.815 -4.634 13.303 1.00 97.81 99 LEU A C 1
ATOM 768 O O . LEU A 1 99 ? -12.687 -4.016 12.695 1.00 97.81 99 LEU A O 1
ATOM 772 N N . THR A 1 100 ? -11.955 -5.914 13.660 1.00 98.00 100 THR A N 1
ATOM 773 C CA . THR A 1 100 ? -13.160 -6.698 13.358 1.00 98.00 100 THR A CA 1
ATOM 774 C C . THR A 1 100 ? -14.405 -6.060 13.971 1.00 98.00 100 THR A C 1
ATOM 776 O O . THR A 1 100 ? -15.374 -5.820 13.251 1.00 98.00 100 THR A O 1
ATOM 779 N N . GLN A 1 101 ? -14.358 -5.694 15.257 1.00 95.44 101 GLN A N 1
ATOM 780 C CA . GLN A 1 101 ? -15.464 -5.015 15.945 1.00 95.44 101 GLN A CA 1
ATOM 781 C C . GLN A 1 101 ? -15.823 -3.673 15.294 1.00 95.44 101 GLN A C 1
ATOM 783 O O . GLN A 1 101 ? -16.989 -3.415 15.011 1.00 95.44 101 GLN A O 1
ATOM 788 N N . LEU A 1 102 ? -14.826 -2.829 15.012 1.00 97.38 102 LEU A N 1
ATOM 789 C CA . LEU A 1 102 ? -15.046 -1.510 14.408 1.00 97.38 102 LEU A CA 1
ATOM 790 C C . LEU A 1 102 ? -15.614 -1.618 12.984 1.00 97.38 102 LEU A C 1
ATOM 792 O O . LEU A 1 102 ? -16.403 -0.772 12.563 1.00 97.38 102 LEU A O 1
ATOM 796 N N . SER A 1 103 ? -15.241 -2.670 12.252 1.00 97.81 103 SER A N 1
ATOM 797 C CA . SER A 1 103 ? -15.705 -2.912 10.883 1.00 97.81 103 SER A CA 1
ATOM 798 C C . SER A 1 103 ? -17.148 -3.407 10.776 1.00 97.81 103 SER A C 1
ATOM 800 O O . SER A 1 103 ? -17.669 -3.450 9.665 1.00 97.81 103 SER A O 1
ATOM 802 N N . ALA A 1 104 ? -17.796 -3.764 11.892 1.00 97.44 104 ALA A N 1
ATOM 803 C CA . ALA A 1 104 ? -19.202 -4.168 11.901 1.00 97.44 104 ALA A CA 1
ATOM 804 C C . ALA A 1 104 ? -20.148 -2.991 11.599 1.00 97.44 104 ALA A C 1
ATOM 806 O O . ALA A 1 104 ? -21.218 -3.180 11.027 1.00 97.44 104 ALA A O 1
ATOM 807 N N . GLU A 1 105 ? -19.743 -1.765 11.943 1.00 96.94 105 GLU A N 1
ATOM 808 C CA . GLU A 1 105 ? -20.499 -0.539 11.665 1.00 96.94 105 GLU A CA 1
ATOM 809 C C . GLU A 1 105 ? -19.552 0.541 11.107 1.00 96.94 105 GLU A C 1
ATOM 811 O O . GLU A 1 105 ? -19.236 1.529 11.782 1.00 96.94 105 GLU A O 1
ATOM 816 N N . PRO A 1 106 ? -19.060 0.361 9.871 1.00 97.19 106 PRO A N 1
ATOM 817 C CA . PRO A 1 106 ? -17.956 1.143 9.303 1.00 97.19 106 PRO A CA 1
ATOM 818 C C . PRO A 1 106 ? -18.324 2.600 8.972 1.00 97.19 106 PRO A C 1
ATOM 820 O O . PRO A 1 106 ? -17.450 3.405 8.661 1.00 97.19 106 PRO A O 1
ATOM 823 N N . THR A 1 107 ? -19.608 2.959 9.043 1.00 97.06 107 THR A N 1
ATOM 824 C CA . THR A 1 107 ? -20.110 4.321 8.803 1.00 97.06 107 THR A CA 1
ATOM 825 C C . THR A 1 107 ? -20.169 5.179 10.068 1.00 97.06 107 THR A C 1
ATOM 827 O O . THR A 1 107 ? -20.343 6.394 9.965 1.00 97.06 107 THR A O 1
ATOM 830 N N . LYS A 1 108 ? -20.012 4.595 11.268 1.00 97.81 108 LYS A N 1
ATOM 831 C CA . LYS A 1 108 ? -19.997 5.363 12.521 1.00 97.81 108 LYS A CA 1
ATOM 832 C C . LYS A 1 108 ? -18.705 6.173 12.636 1.00 97.81 108 LYS A C 1
ATOM 834 O O . LYS A 1 108 ? -17.609 5.625 12.542 1.00 97.81 108 LYS A O 1
ATOM 839 N N . ALA A 1 109 ? -18.833 7.471 12.918 1.00 97.69 109 ALA A N 1
ATOM 840 C CA . ALA A 1 109 ? -17.699 8.395 13.030 1.00 97.69 109 ALA A CA 1
ATOM 841 C C . ALA A 1 109 ? -16.648 7.945 14.062 1.00 97.69 109 ALA A C 1
ATOM 843 O O . ALA A 1 109 ? -15.445 8.036 13.809 1.00 97.69 109 ALA A O 1
ATOM 844 N N . GLU A 1 110 ? -17.094 7.406 15.201 1.00 97.25 110 GLU A N 1
ATOM 845 C CA . GLU A 1 110 ? -16.199 6.831 16.208 1.00 97.25 110 GLU A CA 1
ATOM 846 C C . GLU A 1 110 ? -15.408 5.645 15.643 1.00 97.25 110 GLU A C 1
ATOM 848 O O . GLU A 1 110 ? -14.186 5.601 15.788 1.00 97.25 110 GLU A O 1
ATOM 853 N N . ASN A 1 111 ? -16.070 4.733 14.925 1.00 98.00 111 ASN A N 1
ATOM 854 C CA . ASN A 1 111 ? -15.424 3.549 14.364 1.00 98.00 111 ASN A CA 1
ATOM 855 C C . ASN A 1 111 ? -14.383 3.903 13.303 1.00 98.00 111 ASN A C 1
ATOM 857 O O . ASN A 1 111 ? -13.296 3.321 13.290 1.00 98.00 111 ASN A O 1
ATOM 861 N N . ILE A 1 112 ? -14.681 4.899 12.466 1.00 98.12 112 ILE A N 1
ATOM 862 C CA . ILE A 1 112 ? -13.748 5.456 11.479 1.00 98.12 112 ILE A CA 1
ATOM 863 C C . ILE A 1 112 ? -12.495 5.986 12.191 1.00 98.12 112 ILE A C 1
ATOM 865 O O . ILE A 1 112 ? -11.380 5.556 11.887 1.00 98.12 112 ILE A O 1
ATOM 869 N N . SER A 1 113 ? -12.664 6.856 13.193 1.00 97.94 113 SER A N 1
ATOM 870 C CA . SER A 1 113 ? -11.539 7.456 13.924 1.00 97.94 113 SER A CA 1
ATOM 871 C C . SER A 1 113 ? -10.706 6.418 14.684 1.00 97.94 113 SER A C 1
ATOM 873 O O . SER A 1 113 ? -9.474 6.447 14.645 1.00 97.94 113 SER A O 1
ATOM 875 N N . GLN A 1 114 ? -11.352 5.474 15.371 1.00 96.88 114 GLN A N 1
ATOM 876 C CA . GLN A 1 114 ? -10.649 4.442 16.134 1.00 96.88 114 GLN A CA 1
ATOM 877 C C . GLN A 1 114 ? -9.901 3.470 15.218 1.00 96.88 114 GLN A C 1
ATOM 879 O O . GLN A 1 114 ? -8.779 3.088 15.539 1.00 96.88 114 GLN A O 1
ATOM 884 N N . THR A 1 115 ? -10.461 3.130 14.055 1.00 98.44 115 THR A N 1
ATOM 885 C CA . THR A 1 115 ? -9.789 2.288 13.053 1.00 98.44 115 THR A CA 1
ATOM 886 C C . THR A 1 115 ? -8.491 2.932 12.588 1.00 98.44 115 THR A C 1
ATOM 888 O O . THR A 1 115 ? -7.440 2.287 12.581 1.00 98.44 115 THR A O 1
ATOM 891 N N . GLN A 1 116 ? -8.533 4.231 12.281 1.00 98.38 116 GLN A N 1
ATOM 892 C CA . GLN A 1 116 ? -7.336 4.973 11.898 1.00 98.38 116 GLN A CA 1
ATOM 893 C C . GLN A 1 116 ? -6.271 4.938 12.995 1.00 98.38 116 GLN A C 1
ATOM 895 O O . GLN A 1 116 ? -5.113 4.639 12.708 1.00 98.38 116 GLN A O 1
ATOM 900 N N . LYS A 1 117 ? -6.663 5.184 14.252 1.00 97.56 117 LYS A N 1
ATOM 901 C CA . LYS A 1 117 ? -5.748 5.142 15.402 1.00 97.56 117 LYS A CA 1
ATOM 902 C C . LYS A 1 117 ? -5.106 3.768 15.573 1.00 97.56 117 LYS A C 1
ATOM 904 O O . LYS A 1 117 ? -3.893 3.701 15.739 1.00 97.56 117 LYS A O 1
ATOM 909 N N . VAL A 1 118 ? -5.887 2.688 15.496 1.00 97.50 118 VAL A N 1
ATOM 910 C CA . VAL A 1 118 ? -5.378 1.312 15.637 1.00 97.50 118 VAL A CA 1
ATOM 911 C C . VAL A 1 118 ? -4.334 1.007 14.567 1.00 97.50 118 VAL A C 1
ATOM 913 O O . VAL A 1 118 ? -3.244 0.542 14.890 1.00 97.50 118 VAL A O 1
ATOM 916 N N . LEU A 1 119 ? -4.627 1.317 13.304 1.00 98.44 119 LEU A N 1
ATOM 917 C CA . LEU A 1 119 ? -3.697 1.068 12.203 1.00 98.44 119 LEU A CA 1
ATOM 918 C C . LEU A 1 119 ? -2.449 1.958 12.289 1.00 98.44 119 LEU A C 1
ATOM 920 O O . LEU A 1 119 ? -1.345 1.482 12.045 1.00 98.44 119 LEU A O 1
ATOM 924 N N . GLN A 1 120 ? -2.584 3.233 12.668 1.00 97.31 120 GLN A N 1
ATOM 925 C CA . GLN A 1 120 ? -1.439 4.131 12.880 1.00 97.31 120 GLN A CA 1
ATOM 926 C C . GLN A 1 120 ? -0.535 3.646 14.019 1.00 97.31 120 GLN A C 1
ATOM 928 O O . GLN A 1 120 ? 0.686 3.624 13.867 1.00 97.31 120 GLN A O 1
ATOM 933 N N . GLN A 1 121 ? -1.126 3.213 15.135 1.00 95.56 121 GLN A N 1
ATOM 934 C CA . GLN A 1 121 ? -0.397 2.620 16.256 1.00 95.56 121 GLN A CA 1
ATOM 935 C C . GLN A 1 121 ? 0.307 1.328 15.843 1.00 95.56 121 GLN A C 1
ATOM 937 O O . GLN A 1 121 ? 1.457 1.122 16.222 1.00 95.56 121 GLN A O 1
ATOM 942 N N . ALA A 1 122 ? -0.335 0.490 15.027 1.00 96.75 122 ALA A N 1
ATOM 943 C CA . ALA A 1 122 ? 0.278 -0.732 14.527 1.00 96.75 122 ALA A CA 1
ATOM 944 C C . ALA A 1 122 ? 1.489 -0.445 13.621 1.00 96.75 122 ALA A C 1
ATOM 946 O O . ALA A 1 122 ? 2.528 -1.082 13.786 1.00 96.75 122 ALA A O 1
ATOM 947 N N . ILE A 1 123 ? 1.411 0.558 12.735 1.00 96.00 123 ILE A N 1
ATOM 948 C CA . ILE A 1 123 ? 2.564 1.010 11.928 1.00 96.00 123 ILE A CA 1
ATOM 949 C C . ILE A 1 123 ? 3.693 1.502 12.842 1.00 96.00 123 ILE A C 1
ATOM 951 O O . ILE A 1 123 ? 4.828 1.040 12.720 1.00 96.00 123 ILE A O 1
ATOM 955 N N . ALA A 1 124 ? 3.384 2.407 13.778 1.00 94.88 124 ALA A N 1
ATOM 956 C CA . ALA A 1 124 ? 4.370 3.004 14.679 1.00 94.88 124 ALA A CA 1
ATOM 957 C C . ALA A 1 124 ? 5.046 1.960 15.584 1.00 94.88 124 ALA A C 1
ATOM 959 O O . ALA A 1 124 ? 6.266 1.963 15.736 1.00 94.88 124 ALA A O 1
ATOM 960 N N . GLY A 1 125 ? 4.263 1.025 16.126 1.00 93.62 125 GLY A N 1
ATOM 961 C CA . GLY A 1 125 ? 4.736 -0.094 16.943 1.00 93.62 125 GLY A CA 1
ATOM 962 C C . GLY A 1 125 ? 5.346 -1.242 16.138 1.00 93.62 125 GLY A C 1
ATOM 963 O O . GLY A 1 125 ? 5.755 -2.244 16.718 1.00 93.62 125 GLY A O 1
ATOM 964 N N . LYS A 1 126 ? 5.403 -1.126 14.804 1.00 94.88 126 LYS A N 1
ATOM 965 C CA . LYS A 1 126 ? 5.851 -2.180 13.882 1.00 94.88 126 LYS A CA 1
ATOM 966 C C . LYS A 1 126 ? 5.111 -3.518 14.073 1.00 94.88 126 LYS A C 1
ATOM 968 O O . LYS A 1 126 ? 5.681 -4.574 13.800 1.00 94.88 126 LYS A O 1
ATOM 973 N N . ILE A 1 127 ? 3.861 -3.465 14.524 1.00 95.12 127 ILE A N 1
ATOM 974 C CA . ILE A 1 127 ? 3.008 -4.617 14.823 1.00 95.12 127 ILE A CA 1
ATOM 975 C C . ILE A 1 127 ? 2.449 -5.169 13.510 1.00 95.12 127 ILE A C 1
ATOM 977 O O . ILE A 1 127 ? 1.896 -4.414 12.707 1.00 95.12 127 ILE A O 1
ATOM 981 N N . LYS A 1 128 ? 2.573 -6.485 13.305 1.00 96.19 128 LYS A N 1
ATOM 982 C CA . LYS A 1 128 ? 2.019 -7.208 12.152 1.00 96.19 128 LYS A CA 1
ATOM 983 C C . LYS A 1 128 ? 0.688 -7.855 12.537 1.00 96.19 128 LYS A C 1
ATOM 985 O O . LYS A 1 128 ? 0.672 -8.899 13.175 1.00 96.19 128 LYS A O 1
ATOM 990 N N . ILE A 1 129 ? -0.409 -7.210 12.164 1.00 96.69 129 ILE A N 1
ATOM 991 C CA . ILE A 1 129 ? -1.768 -7.741 12.260 1.00 96.69 129 ILE A CA 1
ATOM 992 C C . ILE A 1 129 ? -1.938 -8.776 11.148 1.00 96.69 129 ILE A C 1
ATOM 994 O O . ILE A 1 129 ? -1.364 -8.629 10.065 1.00 96.69 129 ILE A O 1
ATOM 998 N N . ASP A 1 130 ? -2.726 -9.811 11.424 1.00 96.19 130 ASP A N 1
ATOM 999 C CA . ASP A 1 130 ? -3.092 -10.817 10.437 1.00 96.19 130 ASP A CA 1
ATOM 1000 C C . ASP A 1 130 ? -3.623 -10.174 9.137 1.00 96.19 130 ASP A C 1
ATOM 1002 O O . ASP A 1 130 ? -4.489 -9.291 9.161 1.00 96.19 130 ASP A O 1
ATOM 1006 N N . GLN A 1 131 ? -3.072 -10.594 7.992 1.00 95.62 131 GLN A N 1
ATOM 1007 C CA . GLN A 1 131 ? -3.379 -9.974 6.700 1.00 95.62 131 GLN A CA 1
ATOM 1008 C C . GLN A 1 131 ? -4.812 -10.239 6.244 1.00 95.62 131 GLN A C 1
ATOM 1010 O O . GLN A 1 131 ? -5.389 -9.407 5.543 1.00 95.62 131 GLN A O 1
ATOM 1015 N N . GLU A 1 132 ? -5.387 -11.381 6.621 1.00 96.88 132 GLU A N 1
ATOM 1016 C CA . GLU A 1 132 ? -6.760 -11.718 6.280 1.00 96.88 132 GLU A CA 1
ATOM 1017 C C . GLU A 1 132 ? -7.734 -10.822 7.045 1.00 96.88 132 GLU A C 1
ATOM 1019 O O . GLU A 1 132 ? -8.680 -10.304 6.447 1.00 96.88 132 GLU A O 1
ATOM 1024 N N . VAL A 1 133 ? -7.456 -10.545 8.324 1.00 98.06 133 VAL A N 1
ATOM 1025 C CA . VAL A 1 133 ? -8.230 -9.570 9.106 1.00 98.06 133 VAL A CA 1
ATOM 1026 C C . VAL A 1 133 ? -8.163 -8.193 8.452 1.00 98.06 133 VAL A C 1
ATOM 1028 O O . VAL A 1 133 ? -9.206 -7.618 8.155 1.00 98.06 133 VAL A O 1
ATOM 1031 N N . VAL A 1 134 ? -6.961 -7.694 8.145 1.00 98.25 134 VAL A N 1
ATOM 1032 C CA . VAL A 1 134 ? -6.757 -6.389 7.483 1.00 98.25 134 VAL A CA 1
ATOM 1033 C C . VAL A 1 134 ? -7.516 -6.304 6.157 1.00 98.25 134 VAL A C 1
ATOM 1035 O O . VAL A 1 134 ? -8.141 -5.281 5.873 1.00 98.25 134 VAL A O 1
ATOM 1038 N N . ARG A 1 135 ? -7.477 -7.370 5.348 1.00 98.19 135 ARG A N 1
ATOM 1039 C CA . ARG A 1 135 ? -8.202 -7.458 4.075 1.00 98.19 135 ARG A CA 1
ATOM 1040 C C . ARG A 1 135 ? -9.709 -7.389 4.302 1.00 98.19 135 ARG A C 1
ATOM 1042 O O . ARG A 1 135 ? -10.367 -6.537 3.713 1.00 98.19 135 ARG A O 1
ATOM 1049 N N . ASN A 1 136 ? -10.253 -8.261 5.147 1.00 98.19 136 ASN A N 1
ATOM 1050 C CA . ASN A 1 136 ? -11.695 -8.375 5.364 1.00 98.19 136 ASN A CA 1
ATOM 1051 C C . ASN A 1 136 ? -12.278 -7.093 5.970 1.00 98.19 136 ASN A C 1
ATOM 1053 O O . ASN A 1 136 ? -13.259 -6.551 5.462 1.00 98.19 136 ASN A O 1
ATOM 1057 N N . THR A 1 137 ? -11.648 -6.558 7.016 1.00 98.50 137 THR A N 1
ATOM 1058 C CA . THR A 1 137 ? -12.124 -5.331 7.658 1.00 98.50 137 THR A CA 1
ATOM 1059 C C . THR A 1 137 ? -11.913 -4.116 6.755 1.00 98.50 137 THR A C 1
ATOM 1061 O O . THR A 1 137 ? -12.781 -3.248 6.692 1.00 98.50 137 THR A O 1
ATOM 1064 N N . GLY A 1 138 ? -10.815 -4.069 5.992 1.00 98.25 138 GLY A N 1
ATOM 1065 C CA . GLY A 1 138 ? -10.572 -3.042 4.979 1.00 98.25 138 GLY A CA 1
ATOM 1066 C C . GLY A 1 138 ? -11.634 -3.028 3.877 1.00 98.25 138 GLY A C 1
ATOM 1067 O O . GLY A 1 138 ? -12.123 -1.955 3.525 1.00 98.25 138 GLY A O 1
ATOM 1068 N N . ILE A 1 139 ? -12.058 -4.203 3.394 1.00 97.88 139 ILE A N 1
ATOM 1069 C CA . ILE A 1 139 ? -13.154 -4.344 2.420 1.00 97.88 139 ILE A CA 1
ATOM 1070 C C . ILE A 1 139 ? -14.475 -3.816 2.995 1.00 97.88 139 ILE A C 1
ATOM 1072 O O . ILE A 1 139 ? -15.186 -3.103 2.291 1.00 97.88 139 ILE A O 1
ATOM 1076 N N . ASN A 1 140 ? -14.789 -4.065 4.269 1.00 97.88 140 ASN A N 1
ATOM 1077 C CA . ASN A 1 140 ? -16.012 -3.529 4.884 1.00 97.88 140 ASN A CA 1
ATOM 1078 C C . ASN A 1 140 ? -16.036 -1.987 4.873 1.00 97.88 140 ASN A C 1
ATOM 1080 O O . ASN A 1 140 ? -17.039 -1.378 4.498 1.00 97.88 140 ASN A O 1
ATOM 1084 N N . PHE A 1 141 ? -14.919 -1.335 5.224 1.00 98.06 141 PHE A N 1
ATOM 1085 C CA . PHE A 1 141 ? -14.789 0.128 5.128 1.00 98.06 141 PHE A CA 1
ATOM 1086 C C . PHE A 1 141 ? -14.801 0.623 3.670 1.00 98.06 141 PHE A C 1
ATOM 1088 O O . PHE A 1 141 ? -15.378 1.670 3.370 1.00 98.06 141 PHE A O 1
ATOM 1095 N N . MET A 1 142 ? -14.206 -0.134 2.745 1.00 96.25 142 MET A N 1
ATOM 1096 C CA . MET A 1 142 ? -14.224 0.166 1.311 1.00 96.25 142 MET A CA 1
ATOM 1097 C C . MET A 1 142 ? -15.652 0.163 0.755 1.00 96.25 142 MET A C 1
ATOM 1099 O O . MET A 1 142 ? -16.066 1.114 0.093 1.00 96.25 142 MET A O 1
ATOM 1103 N N . GLN A 1 143 ? -16.431 -0.872 1.069 1.00 95.25 143 GLN A N 1
ATOM 1104 C CA . GLN A 1 143 ? -17.832 -0.987 0.670 1.00 95.25 143 GLN A CA 1
ATOM 1105 C C . GLN A 1 143 ? -18.673 0.136 1.274 1.00 95.25 143 GLN A C 1
ATOM 1107 O O . GLN A 1 143 ? -19.438 0.766 0.556 1.00 95.25 143 GLN A O 1
ATOM 1112 N N . ALA A 1 144 ? -18.466 0.459 2.552 1.00 96.62 144 ALA A N 1
ATOM 1113 C CA . ALA A 1 144 ? -19.175 1.535 3.244 1.00 96.62 144 ALA A CA 1
ATOM 1114 C C . ALA A 1 144 ? -18.806 2.955 2.783 1.00 96.62 144 ALA A C 1
ATOM 1116 O O . ALA A 1 144 ? -19.518 3.913 3.098 1.00 96.62 144 ALA A O 1
ATOM 1117 N N . SER A 1 145 ? -17.720 3.099 2.017 1.00 96.25 145 SER A N 1
ATOM 1118 C CA . SER A 1 145 ? -17.396 4.338 1.297 1.00 96.25 145 SER A CA 1
ATOM 1119 C C . SER A 1 145 ? -18.330 4.580 0.1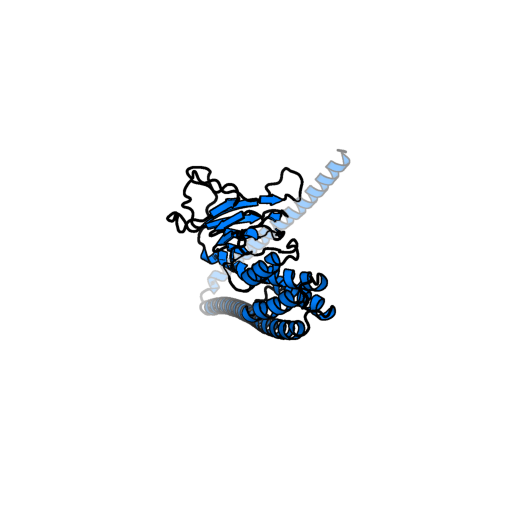06 1.00 96.25 145 SER A C 1
ATOM 1121 O O . SER A 1 145 ? -18.251 5.631 -0.528 1.00 96.25 145 SER A O 1
ATOM 1123 N N . TYR A 1 146 ? -19.238 3.640 -0.170 1.00 92.69 146 TYR A N 1
ATOM 1124 C CA . TYR A 1 146 ? -20.343 3.770 -1.105 1.00 92.69 146 TYR A CA 1
ATOM 1125 C C . TYR A 1 146 ? -21.660 3.445 -0.401 1.00 92.69 146 TYR A C 1
ATOM 1127 O O . TYR A 1 146 ? -21.753 2.551 0.437 1.00 92.69 146 TYR A O 1
ATOM 1135 N N . THR A 1 147 ? -22.700 4.190 -0.730 1.00 86.06 147 THR A N 1
ATOM 1136 C CA . THR A 1 147 ? -24.064 3.912 -0.293 1.00 86.06 147 THR A CA 1
ATOM 1137 C C . THR A 1 147 ? -24.705 2.855 -1.195 1.00 86.06 147 THR A C 1
ATOM 1139 O O . THR A 1 147 ? -24.223 2.570 -2.293 1.00 86.06 147 THR A O 1
ATOM 1142 N N . ALA A 1 148 ? -25.831 2.284 -0.756 1.00 81.44 148 ALA A N 1
ATOM 1143 C CA . ALA A 1 148 ? -26.570 1.286 -1.535 1.00 81.44 148 ALA A CA 1
ATOM 1144 C C . ALA A 1 148 ? -27.063 1.816 -2.899 1.00 81.44 148 ALA A C 1
ATOM 1146 O O . ALA A 1 148 ? -27.201 1.042 -3.840 1.00 81.44 148 ALA A O 1
ATOM 1147 N N . ASP A 1 149 ? -27.289 3.129 -3.026 1.00 83.50 149 ASP A N 1
ATOM 1148 C CA . ASP A 1 149 ? -27.637 3.812 -4.280 1.00 83.50 149 ASP A CA 1
ATOM 1149 C C . ASP A 1 149 ? -26.407 4.232 -5.113 1.00 83.50 149 ASP A C 1
ATOM 1151 O O . ASP A 1 149 ? -26.537 4.985 -6.076 1.00 83.50 149 ASP A O 1
ATOM 1155 N N . GLY A 1 150 ? -25.208 3.757 -4.757 1.00 82.38 150 GLY A N 1
ATOM 1156 C CA . GLY A 1 150 ? -23.969 3.988 -5.504 1.00 82.38 150 GLY A CA 1
ATOM 1157 C C . GLY A 1 150 ? -23.350 5.376 -5.315 1.00 82.38 150 GLY A C 1
ATOM 1158 O O . GLY A 1 150 ? -22.386 5.710 -6.005 1.00 82.38 150 GLY A O 1
ATOM 1159 N N . LYS A 1 151 ? -23.864 6.192 -4.385 1.00 89.44 151 LYS A N 1
ATOM 1160 C CA . LYS A 1 151 ? -23.258 7.484 -4.040 1.00 89.44 151 LYS A CA 1
ATOM 1161 C C . LYS A 1 151 ? -22.049 7.280 -3.138 1.00 89.44 151 LYS A C 1
ATOM 1163 O O . LYS A 1 151 ? -21.963 6.340 -2.357 1.00 89.44 151 LYS A O 1
ATOM 1168 N N . THR A 1 152 ? -21.100 8.197 -3.223 1.00 93.31 152 THR A N 1
ATOM 1169 C CA . THR A 1 152 ? -19.899 8.177 -2.390 1.00 93.31 152 THR A CA 1
ATOM 1170 C C . THR A 1 152 ? -20.202 8.646 -0.968 1.00 93.31 152 THR A C 1
ATOM 1172 O O . THR A 1 152 ? -20.872 9.661 -0.782 1.00 93.31 152 THR A O 1
ATOM 1175 N N . ASN A 1 153 ? -19.627 7.974 0.026 1.00 94.75 153 ASN A N 1
ATOM 1176 C CA . ASN A 1 153 ? -19.581 8.403 1.419 1.00 94.75 153 ASN A CA 1
ATOM 1177 C C . ASN A 1 153 ? -18.141 8.818 1.788 1.00 94.75 153 ASN A C 1
ATOM 1179 O O . ASN A 1 153 ? -17.358 7.996 2.277 1.00 94.75 153 ASN A O 1
ATOM 1183 N N . PRO A 1 154 ? -17.762 10.090 1.562 1.00 94.75 154 PRO A N 1
ATOM 1184 C CA . PRO A 1 154 ? -16.385 10.544 1.746 1.00 94.75 154 PRO A CA 1
ATOM 1185 C C . PRO A 1 154 ? -15.911 10.492 3.204 1.00 94.75 154 PRO A C 1
ATOM 1187 O O . PRO A 1 154 ? -14.707 10.495 3.438 1.00 94.75 154 PRO A O 1
ATOM 1190 N N . ALA A 1 155 ? -16.817 10.410 4.186 1.00 96.12 155 ALA A N 1
ATOM 1191 C CA . ALA A 1 155 ? -16.446 10.343 5.599 1.00 96.12 155 ALA A CA 1
ATOM 1192 C C . ALA A 1 155 ? -15.687 9.052 5.957 1.00 96.12 155 ALA A C 1
ATOM 1194 O O . ALA A 1 155 ? -14.854 9.060 6.860 1.00 96.12 155 ALA A O 1
ATOM 1195 N N . VAL A 1 156 ? -15.953 7.955 5.241 1.00 97.31 156 VAL A N 1
ATOM 1196 C CA . VAL A 1 156 ? -15.352 6.631 5.484 1.00 97.31 156 VAL A CA 1
ATOM 1197 C C . VAL A 1 156 ? -13.982 6.500 4.809 1.00 97.31 156 VAL A C 1
ATOM 1199 O O . VAL A 1 156 ? -13.103 5.778 5.286 1.00 97.31 156 VAL A O 1
ATOM 1202 N N . TRP A 1 157 ? -13.767 7.250 3.726 1.00 96.25 157 TRP A N 1
ATOM 1203 C CA . TRP A 1 157 ? -12.585 7.141 2.874 1.00 96.25 157 TRP A CA 1
ATOM 1204 C C . TRP A 1 157 ? -11.238 7.291 3.601 1.00 96.25 157 TRP A C 1
ATOM 1206 O O . TRP A 1 157 ? -10.329 6.502 3.335 1.00 96.25 157 TRP A O 1
ATOM 1216 N N . PRO A 1 158 ? -11.080 8.200 4.581 1.00 96.31 158 PRO A N 1
ATOM 1217 C CA . PRO A 1 158 ? -9.841 8.296 5.343 1.00 96.31 158 PRO A CA 1
ATOM 1218 C C . PRO A 1 158 ? -9.470 7.017 6.115 1.00 96.31 158 PRO A C 1
ATOM 1220 O O . PRO A 1 158 ? -8.287 6.778 6.363 1.00 96.31 158 PRO A O 1
ATOM 1223 N N . ALA A 1 159 ? -10.440 6.188 6.524 1.00 98.00 159 ALA A N 1
ATOM 1224 C CA . ALA A 1 159 ? -10.145 4.891 7.141 1.00 98.00 159 ALA A CA 1
ATOM 1225 C C . ALA A 1 159 ? -9.659 3.879 6.096 1.00 98.00 159 ALA A C 1
ATOM 1227 O O . ALA A 1 159 ? -8.696 3.157 6.350 1.00 98.00 159 ALA A O 1
ATOM 1228 N N . VAL A 1 160 ? -10.255 3.883 4.900 1.00 98.12 160 VAL A N 1
ATOM 1229 C CA . VAL A 1 160 ? -9.805 3.064 3.765 1.00 98.12 160 VAL A CA 1
ATOM 1230 C C . VAL A 1 160 ? -8.360 3.381 3.394 1.00 98.12 160 VAL A C 1
ATOM 1232 O O . VAL A 1 160 ? -7.535 2.474 3.308 1.00 98.12 160 VAL A O 1
ATOM 1235 N N . GLN A 1 161 ? -8.020 4.663 3.242 1.00 97.88 161 GLN A N 1
ATOM 1236 C CA . GLN A 1 161 ? -6.647 5.083 2.948 1.00 97.88 161 GLN A CA 1
ATOM 1237 C C . GLN A 1 161 ? -5.664 4.565 4.005 1.00 97.88 161 GLN A C 1
ATOM 1239 O O . GLN A 1 161 ? -4.564 4.129 3.671 1.00 97.88 161 GLN A O 1
ATOM 1244 N N . GLN A 1 162 ? -6.073 4.530 5.277 1.00 98.19 162 GLN A N 1
ATOM 1245 C CA . GLN A 1 162 ? -5.237 3.992 6.343 1.00 98.19 162 GLN A CA 1
ATOM 1246 C C . GLN A 1 162 ? -5.032 2.470 6.239 1.00 98.19 162 GLN A C 1
ATOM 1248 O O . GLN A 1 162 ? -3.936 1.998 6.544 1.00 98.19 162 GLN A O 1
ATOM 1253 N N . TYR A 1 163 ? -6.024 1.704 5.773 1.00 98.56 163 TYR A N 1
ATOM 1254 C CA . TYR A 1 163 ? -5.842 0.281 5.457 1.00 98.56 163 TYR A CA 1
ATOM 1255 C C . TYR A 1 163 ? -4.846 0.071 4.314 1.00 98.56 163 TYR A C 1
ATOM 1257 O O . TYR A 1 163 ? -3.969 -0.785 4.425 1.00 98.56 163 TYR A O 1
ATOM 1265 N N . LEU A 1 164 ? -4.922 0.880 3.252 1.00 98.38 164 LEU A N 1
ATOM 1266 C CA . LEU A 1 164 ? -3.967 0.818 2.139 1.00 98.38 164 LEU A CA 1
ATOM 1267 C C . LEU A 1 164 ? -2.541 1.154 2.608 1.00 98.38 164 LEU A C 1
ATOM 1269 O O . LEU A 1 164 ? -1.597 0.427 2.297 1.00 98.38 164 LEU A O 1
ATOM 1273 N N . ASN A 1 165 ? -2.392 2.196 3.434 1.00 98.06 165 ASN A N 1
ATOM 1274 C CA . ASN A 1 165 ? -1.116 2.558 4.065 1.00 98.06 165 ASN A CA 1
ATOM 1275 C C . ASN A 1 165 ? -0.563 1.396 4.903 1.00 98.06 165 ASN A C 1
ATOM 1277 O O . ASN A 1 165 ? 0.620 1.064 4.822 1.00 98.06 165 ASN A O 1
ATOM 1281 N N . TYR A 1 166 ? -1.424 0.752 5.698 1.00 98.25 166 TYR A N 1
ATOM 1282 C CA . TYR A 1 166 ? -1.041 -0.392 6.520 1.00 98.25 166 TYR A CA 1
ATOM 1283 C C . TYR A 1 166 ? -0.601 -1.590 5.669 1.00 98.25 166 TYR A C 1
ATOM 1285 O O . TYR A 1 166 ? 0.415 -2.220 5.959 1.00 98.25 166 TYR A O 1
ATOM 1293 N N . LYS A 1 167 ? -1.312 -1.876 4.573 1.00 97.44 167 LYS A N 1
ATOM 1294 C CA . LYS A 1 167 ? -0.942 -2.942 3.637 1.00 97.44 167 LYS A CA 1
ATOM 1295 C C . LYS A 1 167 ? 0.424 -2.689 2.996 1.00 97.44 167 LYS A C 1
ATOM 1297 O O . LYS A 1 167 ? 1.242 -3.603 2.951 1.00 97.44 167 LYS A O 1
ATOM 1302 N N . ALA A 1 168 ? 0.715 -1.457 2.576 1.00 96.81 168 ALA A N 1
ATOM 1303 C CA . ALA A 1 168 ? 2.040 -1.124 2.053 1.00 96.81 168 ALA A CA 1
ATOM 1304 C C . ALA A 1 168 ? 3.144 -1.219 3.120 1.00 96.81 168 ALA A C 1
ATOM 1306 O O . ALA A 1 168 ? 4.266 -1.615 2.810 1.00 96.81 168 ALA A O 1
ATOM 1307 N N . PHE A 1 169 ? 2.838 -0.914 4.383 1.00 96.25 169 PHE A N 1
ATOM 1308 C CA . PHE A 1 169 ? 3.752 -1.154 5.503 1.00 96.25 169 PHE A CA 1
ATOM 1309 C C . PHE A 1 169 ? 4.075 -2.648 5.686 1.00 96.25 169 PHE A C 1
ATOM 1311 O O . PHE A 1 169 ? 5.234 -3.002 5.910 1.00 96.25 169 PHE A O 1
ATOM 1318 N N . LEU A 1 170 ? 3.084 -3.537 5.553 1.00 95.44 170 LEU A N 1
ATOM 1319 C CA . LEU A 1 170 ? 3.302 -4.986 5.650 1.00 95.44 170 LEU A CA 1
ATOM 1320 C C . LEU A 1 170 ? 4.233 -5.523 4.551 1.00 95.44 170 LEU A C 1
ATOM 1322 O O . LEU A 1 170 ? 4.908 -6.528 4.762 1.00 95.44 170 LEU A O 1
ATOM 1326 N N . ASN A 1 171 ? 4.321 -4.827 3.416 1.00 93.88 171 ASN A N 1
ATOM 1327 C CA . ASN A 1 171 ? 5.180 -5.191 2.290 1.00 93.88 171 ASN A CA 1
ATOM 1328 C C . ASN A 1 171 ? 6.650 -4.749 2.455 1.00 93.88 171 ASN A C 1
ATOM 1330 O O . ASN A 1 171 ? 7.448 -4.979 1.551 1.00 93.88 171 ASN A O 1
ATOM 1334 N N . ARG A 1 172 ? 7.042 -4.136 3.583 1.00 89.94 172 ARG A N 1
ATOM 1335 C CA . ARG A 1 172 ? 8.419 -3.641 3.820 1.00 89.94 172 ARG A CA 1
ATOM 1336 C C . ARG A 1 172 ? 9.520 -4.699 3.680 1.00 89.94 172 ARG A C 1
ATOM 1338 O O . ARG A 1 172 ? 10.648 -4.356 3.358 1.00 89.94 172 ARG A O 1
ATOM 1345 N N . ASP A 1 173 ? 9.190 -5.969 3.908 1.00 85.25 173 ASP A N 1
ATOM 1346 C CA . ASP A 1 173 ? 10.162 -7.067 3.869 1.00 85.25 173 ASP A CA 1
ATOM 1347 C C . ASP A 1 173 ? 10.298 -7.686 2.460 1.00 85.25 173 ASP A C 1
ATOM 1349 O O . ASP A 1 173 ? 11.150 -8.547 2.252 1.00 85.25 173 ASP A O 1
ATOM 1353 N N . VAL A 1 174 ? 9.492 -7.250 1.475 1.00 82.75 174 VAL A N 1
ATOM 1354 C CA . VAL A 1 174 ? 9.548 -7.760 0.088 1.00 82.75 174 VAL A CA 1
ATOM 1355 C C . VAL A 1 174 ? 10.939 -7.565 -0.511 1.00 82.75 174 VAL A C 1
ATOM 1357 O O . VAL A 1 174 ? 11.445 -8.443 -1.200 1.00 82.75 174 VAL A O 1
ATOM 1360 N N . GLU A 1 175 ? 11.597 -6.451 -0.211 1.00 67.94 175 GLU A N 1
ATOM 1361 C CA . GLU A 1 175 ? 12.897 -6.112 -0.784 1.00 67.94 175 GLU A CA 1
ATOM 1362 C C . GLU A 1 175 ? 14.020 -7.073 -0.391 1.00 67.94 175 GLU A C 1
ATOM 1364 O O . GLU A 1 175 ? 14.852 -7.414 -1.228 1.00 67.94 175 GLU A O 1
ATOM 1369 N N . ALA A 1 176 ? 14.001 -7.588 0.842 1.00 65.81 176 ALA A N 1
ATOM 1370 C CA . ALA A 1 176 ? 14.992 -8.560 1.298 1.00 65.81 176 ALA A CA 1
ATOM 1371 C C . ALA A 1 176 ? 15.002 -9.838 0.434 1.00 65.81 176 ALA A C 1
ATOM 1373 O O . ALA A 1 176 ? 15.998 -10.557 0.408 1.00 65.81 176 ALA A O 1
ATOM 1374 N N . SER A 1 177 ? 13.914 -10.107 -0.299 1.00 66.62 177 SER A N 1
ATOM 1375 C CA . SER A 1 177 ? 13.801 -11.247 -1.214 1.00 66.62 177 SER A CA 1
ATOM 1376 C C . SER A 1 177 ? 14.309 -10.981 -2.640 1.00 66.62 177 SER A C 1
ATOM 1378 O O . SER A 1 177 ? 14.416 -11.921 -3.425 1.00 66.62 177 SER A O 1
ATOM 1380 N N . LEU A 1 178 ? 14.635 -9.732 -2.995 1.00 66.56 178 LEU A N 1
ATOM 1381 C CA . LEU A 1 178 ? 14.926 -9.328 -4.379 1.00 66.56 178 LEU A CA 1
ATOM 1382 C C . LEU A 1 178 ? 16.420 -9.326 -4.746 1.00 66.56 178 LEU A C 1
ATOM 1384 O O . LEU A 1 178 ? 16.755 -9.151 -5.918 1.00 66.56 178 LEU A O 1
ATOM 1388 N N . GLY A 1 179 ? 17.308 -9.574 -3.779 1.00 65.00 179 GLY A N 1
ATOM 1389 C CA . GLY A 1 179 ? 18.758 -9.625 -3.987 1.00 65.00 179 GLY A CA 1
ATOM 1390 C C . GLY A 1 179 ? 19.426 -8.246 -4.041 1.00 65.00 179 GLY A C 1
ATOM 1391 O O . GLY A 1 179 ? 18.903 -7.268 -3.510 1.00 65.00 179 GLY A O 1
ATOM 1392 N N . ASN A 1 180 ? 20.617 -8.176 -4.646 1.00 66.12 180 ASN A N 1
ATOM 1393 C CA . ASN A 1 180 ? 21.391 -6.936 -4.734 1.00 66.12 180 ASN A CA 1
ATOM 1394 C C . ASN A 1 180 ? 20.692 -5.922 -5.650 1.00 66.12 180 ASN A C 1
ATOM 1396 O O . ASN A 1 180 ? 20.335 -6.243 -6.784 1.00 66.12 180 ASN A O 1
ATOM 1400 N N . LEU A 1 181 ? 20.529 -4.695 -5.154 1.00 69.56 181 LEU A N 1
ATOM 1401 C CA . LEU A 1 181 ? 20.058 -3.568 -5.951 1.00 69.56 181 LEU A CA 1
ATOM 1402 C C . LEU A 1 181 ? 21.204 -3.033 -6.800 1.00 69.56 181 LEU A C 1
ATOM 1404 O O . LEU A 1 181 ? 22.264 -2.696 -6.269 1.00 69.56 181 LEU A O 1
ATOM 1408 N N . GLU A 1 182 ? 20.967 -2.886 -8.096 1.00 69.00 182 GLU A N 1
ATOM 1409 C CA . GLU A 1 182 ? 21.913 -2.242 -8.996 1.00 69.00 182 GLU A CA 1
ATOM 1410 C C . GLU A 1 182 ? 21.427 -0.828 -9.327 1.00 69.00 182 GLU A C 1
ATOM 1412 O O . GLU A 1 182 ? 20.277 -0.596 -9.720 1.00 69.00 182 GLU A O 1
ATOM 1417 N N . VAL A 1 183 ? 22.317 0.147 -9.135 1.00 64.19 183 VAL A N 1
ATOM 1418 C CA . VAL A 1 183 ? 22.109 1.518 -9.605 1.00 64.19 183 VAL A CA 1
ATOM 1419 C C . VAL A 1 183 ? 22.458 1.538 -11.089 1.00 64.19 183 VAL A C 1
ATOM 1421 O O . VAL A 1 183 ? 23.552 1.116 -11.453 1.00 64.19 183 VAL A O 1
ATOM 1424 N N . THR A 1 184 ? 21.571 2.057 -11.945 1.00 57.78 184 THR A N 1
ATOM 1425 C CA . THR A 1 184 ? 21.9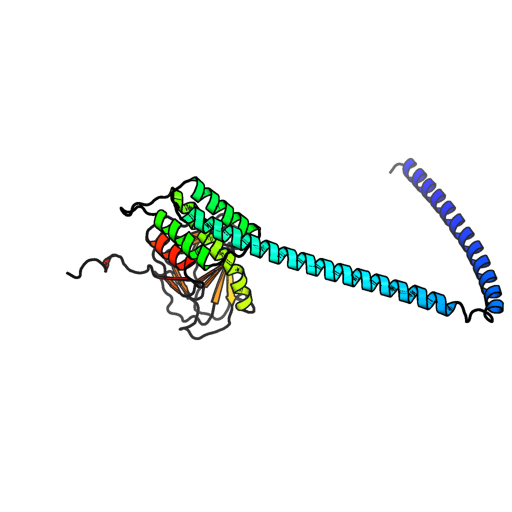03 2.315 -13.361 1.00 57.78 184 THR A CA 1
ATOM 1426 C C . THR A 1 184 ? 23.196 3.117 -13.434 1.00 57.78 184 THR A C 1
ATOM 1428 O O . THR A 1 184 ? 23.213 4.307 -13.100 1.00 57.78 184 THR A O 1
ATOM 1431 N N . THR A 1 185 ? 24.247 2.524 -13.983 1.00 46.00 185 THR A N 1
ATOM 1432 C CA . THR A 1 185 ? 25.197 3.292 -14.774 1.00 46.00 185 THR A CA 1
ATOM 1433 C C . THR A 1 185 ? 24.593 3.375 -16.171 1.00 46.00 185 THR A C 1
ATOM 1435 O O . THR A 1 185 ? 24.402 2.369 -16.844 1.00 46.00 185 THR A O 1
ATOM 1438 N N . LYS A 1 186 ? 24.182 4.582 -16.579 1.00 48.84 186 LYS A N 1
ATOM 1439 C CA . LYS A 1 186 ? 23.628 4.856 -17.912 1.00 48.84 186 LYS A CA 1
ATOM 1440 C C . LYS A 1 186 ? 24.410 4.100 -18.994 1.00 48.84 186 LYS A C 1
ATOM 1442 O O . LYS A 1 186 ? 25.590 4.380 -19.192 1.00 48.84 186 LYS A O 1
ATOM 1447 N N . GLY A 1 187 ? 23.731 3.230 -19.734 1.00 51.81 187 GLY A N 1
ATOM 1448 C CA . GLY A 1 187 ? 24.261 2.615 -20.946 1.00 51.81 187 GLY A CA 1
ATOM 1449 C C . GLY A 1 187 ? 23.578 1.288 -21.258 1.00 51.81 187 GLY A C 1
ATOM 1450 O O . GLY A 1 187 ? 23.488 0.437 -20.390 1.00 51.81 187 GLY A O 1
ATOM 1451 N N . TYR A 1 188 ? 23.148 1.122 -22.510 1.00 55.53 188 TYR A N 1
ATOM 1452 C CA . TYR A 1 188 ? 22.798 -0.130 -23.208 1.00 55.53 188 TYR A CA 1
ATOM 1453 C C . TYR A 1 188 ? 21.322 -0.523 -23.388 1.00 55.53 188 TYR A C 1
ATOM 1455 O O . TYR A 1 188 ? 21.046 -1.135 -24.419 1.00 55.53 188 TYR A O 1
ATOM 1463 N N . SER A 1 189 ? 20.359 -0.130 -22.542 1.00 69.06 189 SER A N 1
ATOM 1464 C CA . SER A 1 189 ? 18.940 -0.391 -22.873 1.00 69.06 189 SER A CA 1
ATOM 1465 C C . SER A 1 189 ? 18.353 0.705 -23.768 1.00 69.06 189 SER A C 1
ATOM 1467 O O . SER A 1 189 ? 18.516 1.899 -23.508 1.00 69.06 189 SER A O 1
ATOM 1469 N N . LYS A 1 190 ? 17.683 0.298 -24.854 1.00 80.50 190 LYS A N 1
ATOM 1470 C CA . LYS A 1 190 ? 16.897 1.204 -25.712 1.00 80.50 190 LYS A CA 1
ATOM 1471 C C . LYS A 1 190 ? 15.534 1.538 -25.103 1.00 80.50 190 LYS A C 1
ATOM 1473 O O . LYS A 1 190 ? 14.935 2.540 -25.495 1.00 80.50 190 LYS A O 1
ATOM 1478 N N . TYR A 1 191 ? 15.069 0.714 -24.165 1.00 85.88 191 TYR A N 1
ATOM 1479 C CA . TYR A 1 191 ? 13.865 0.968 -23.392 1.00 85.88 191 TYR A CA 1
ATOM 1480 C C . TYR A 1 191 ? 14.099 2.161 -22.453 1.00 85.88 191 TYR A C 1
ATOM 1482 O O . TYR A 1 191 ? 15.134 2.249 -21.795 1.00 85.88 191 TYR A O 1
ATOM 1490 N N . ARG A 1 192 ? 13.150 3.101 -22.411 1.00 87.00 192 ARG A N 1
ATOM 1491 C CA . ARG A 1 192 ? 13.215 4.328 -21.604 1.00 87.00 192 ARG A CA 1
ATOM 1492 C C . ARG A 1 192 ? 12.146 4.316 -20.524 1.00 87.00 192 ARG A C 1
ATOM 1494 O O . ARG A 1 192 ? 10.998 4.661 -20.778 1.00 87.00 192 ARG A O 1
ATOM 1501 N N . GLU A 1 193 ? 12.496 3.977 -19.302 1.00 88.94 193 GLU A N 1
ATOM 1502 C CA . GLU A 1 193 ? 11.560 4.061 -18.192 1.00 88.94 193 GLU A CA 1
ATOM 1503 C C . GLU A 1 193 ? 10.938 5.462 -18.071 1.00 88.94 193 GLU A C 1
ATOM 1505 O O . GLU A 1 193 ? 11.611 6.488 -18.159 1.00 88.94 193 GLU A O 1
ATOM 1510 N N . THR A 1 194 ? 9.618 5.513 -17.912 1.00 91.25 194 THR A N 1
ATOM 1511 C CA . THR A 1 194 ? 8.875 6.762 -17.737 1.00 91.25 194 THR A CA 1
ATOM 1512 C C . THR A 1 194 ? 7.995 6.640 -16.510 1.00 91.25 194 THR A C 1
ATOM 1514 O O . THR A 1 194 ? 7.225 5.694 -16.385 1.00 91.25 194 THR A O 1
ATOM 1517 N N . VAL A 1 195 ? 8.079 7.615 -15.611 1.00 91.56 195 VAL A N 1
ATOM 1518 C CA . VAL A 1 195 ? 7.232 7.715 -14.423 1.00 91.56 195 VAL A CA 1
ATOM 1519 C C . VAL A 1 195 ? 6.699 9.136 -14.308 1.00 91.56 195 VAL A C 1
ATOM 1521 O O . VAL A 1 195 ? 7.427 10.103 -14.533 1.00 91.56 195 VAL A O 1
ATOM 1524 N N . THR A 1 196 ? 5.424 9.267 -13.950 1.00 93.38 196 THR A N 1
ATOM 1525 C CA . THR A 1 196 ? 4.809 10.570 -13.691 1.00 93.38 196 THR A CA 1
ATOM 1526 C C . THR A 1 196 ? 4.966 10.920 -12.216 1.00 93.38 196 THR A C 1
ATOM 1528 O O . THR A 1 196 ? 4.419 10.233 -11.351 1.00 93.38 196 THR A O 1
ATOM 1531 N N . ILE A 1 197 ? 5.703 11.995 -11.932 1.00 90.94 197 ILE A N 1
ATOM 1532 C CA . ILE A 1 197 ? 5.959 12.490 -10.575 1.00 90.94 197 ILE A CA 1
ATOM 1533 C C . ILE A 1 197 ? 5.493 13.940 -10.466 1.00 90.94 197 ILE A C 1
ATOM 1535 O O . ILE A 1 197 ? 5.824 14.760 -11.322 1.00 90.94 197 ILE A O 1
ATOM 1539 N N . ILE A 1 198 ? 4.754 14.264 -9.404 1.00 90.38 198 ILE A N 1
ATOM 1540 C CA . ILE A 1 198 ? 4.447 15.651 -9.039 1.00 90.38 198 ILE A CA 1
ATOM 1541 C C . ILE A 1 198 ? 5.431 16.077 -7.944 1.00 90.38 198 ILE A C 1
ATOM 1543 O O . ILE A 1 198 ? 5.371 15.523 -6.839 1.00 90.38 198 ILE A O 1
ATOM 1547 N N . PRO A 1 199 ? 6.326 17.042 -8.225 1.00 85.94 199 PRO A N 1
ATOM 1548 C CA . PRO A 1 199 ? 7.243 17.561 -7.225 1.00 85.94 199 PRO A CA 1
ATOM 1549 C C . PRO A 1 199 ? 6.499 18.445 -6.217 1.00 85.94 199 PRO A C 1
ATOM 1551 O O . PRO A 1 199 ? 5.712 19.314 -6.599 1.00 85.94 199 PRO A O 1
ATOM 1554 N N . VAL A 1 200 ? 6.752 18.240 -4.927 1.00 84.44 200 VAL A N 1
ATOM 1555 C CA . VAL A 1 200 ? 6.189 19.054 -3.836 1.00 84.44 200 VAL A CA 1
ATOM 1556 C C . VAL A 1 200 ? 7.073 20.265 -3.530 1.00 84.44 200 VAL A C 1
ATOM 1558 O O . VAL A 1 200 ? 6.576 21.302 -3.087 1.00 84.44 200 VAL A O 1
ATOM 1561 N N . GLU A 1 201 ? 8.377 20.172 -3.791 1.00 78.50 201 GLU A N 1
ATOM 1562 C CA . GLU A 1 201 ? 9.345 21.244 -3.541 1.00 78.50 201 GLU A CA 1
ATOM 1563 C C . GLU A 1 201 ? 9.864 21.856 -4.849 1.00 78.50 201 GLU A C 1
ATOM 1565 O O . GLU A 1 201 ? 9.833 21.240 -5.913 1.00 78.50 201 GLU A O 1
ATOM 1570 N N . LYS A 1 202 ? 10.327 23.112 -4.804 1.00 72.38 202 LYS A N 1
ATOM 1571 C CA . LYS A 1 202 ? 10.932 23.760 -5.979 1.00 72.38 202 LYS A CA 1
ATOM 1572 C C . LYS A 1 202 ? 12.372 23.247 -6.176 1.00 72.38 202 LYS A C 1
ATOM 1574 O O . LYS A 1 202 ? 13.039 22.961 -5.186 1.00 72.38 202 LYS A O 1
ATOM 1579 N N . PRO A 1 203 ? 12.869 23.101 -7.419 1.00 70.62 203 PRO A N 1
ATOM 1580 C CA . PRO A 1 203 ? 14.251 22.682 -7.689 1.00 70.62 203 PRO A CA 1
ATOM 1581 C C . PRO A 1 203 ? 15.307 23.588 -7.018 1.00 70.62 203 PRO A C 1
ATOM 1583 O O . PRO A 1 203 ? 15.013 24.766 -6.796 1.00 70.62 203 PRO A O 1
ATOM 1586 N N . PRO A 1 204 ? 16.541 23.096 -6.768 1.00 64.56 204 PRO A N 1
ATOM 1587 C CA . PRO A 1 204 ? 17.075 21.786 -7.156 1.00 64.56 204 PRO A CA 1
ATOM 1588 C C . PRO A 1 204 ? 16.765 20.696 -6.115 1.00 64.56 204 PRO A C 1
ATOM 1590 O O . PRO A 1 204 ? 17.312 20.699 -5.018 1.00 64.56 204 PRO A O 1
ATOM 1593 N N . HIS A 1 205 ? 15.909 19.739 -6.474 1.00 68.00 205 HIS A N 1
ATOM 1594 C CA . HIS A 1 205 ? 15.663 18.514 -5.711 1.00 68.00 205 HIS A CA 1
ATOM 1595 C C . HIS A 1 205 ? 15.824 17.324 -6.666 1.00 68.00 205 HIS A C 1
ATOM 1597 O O . HIS A 1 205 ? 15.491 17.437 -7.846 1.00 68.00 205 HIS A O 1
ATOM 1603 N N . HIS A 1 206 ? 16.370 16.206 -6.182 1.00 68.50 206 HIS A N 1
ATOM 1604 C CA . HIS A 1 206 ? 16.324 14.924 -6.888 1.00 68.50 206 HIS A CA 1
ATOM 1605 C C . HIS A 1 206 ? 15.086 14.175 -6.381 1.00 68.50 206 HIS A C 1
ATOM 1607 O O . HIS A 1 206 ? 15.147 13.583 -5.305 1.00 68.50 206 HIS A O 1
ATOM 1613 N N . PRO A 1 207 ? 13.948 14.263 -7.092 1.00 73.19 207 PRO A N 1
ATOM 1614 C CA . PRO A 1 207 ? 12.650 13.850 -6.558 1.00 73.19 207 PRO A CA 1
ATOM 1615 C C . PRO A 1 207 ? 12.555 12.344 -6.261 1.00 73.19 207 PRO A C 1
ATOM 1617 O O . PRO A 1 207 ? 11.862 11.901 -5.344 1.00 73.19 207 PRO A O 1
ATOM 1620 N N . PHE A 1 208 ? 13.274 11.534 -7.035 1.00 85.69 208 PHE A N 1
ATOM 1621 C CA . PHE A 1 208 ? 13.232 10.080 -6.959 1.00 85.69 208 PHE A CA 1
ATOM 1622 C C . PHE A 1 208 ? 14.487 9.462 -7.578 1.00 85.69 208 PHE A C 1
ATOM 1624 O O . PHE A 1 208 ? 15.190 10.102 -8.365 1.00 85.69 208 PHE A O 1
ATOM 1631 N N . GLY A 1 209 ? 14.730 8.197 -7.247 1.00 86.69 209 GLY A N 1
ATOM 1632 C CA . GLY A 1 209 ? 15.662 7.323 -7.949 1.00 86.69 209 GLY A CA 1
ATOM 1633 C C . GLY A 1 209 ? 14.919 6.151 -8.586 1.00 86.69 209 GLY A C 1
ATOM 1634 O O . GLY A 1 209 ? 13.980 5.616 -7.994 1.00 86.69 209 GLY A O 1
ATOM 1635 N N . VAL A 1 210 ? 15.349 5.753 -9.784 1.00 88.19 210 VAL A N 1
ATOM 1636 C CA . VAL A 1 210 ? 14.942 4.484 -10.396 1.00 88.19 210 VAL A CA 1
ATOM 1637 C C . VAL A 1 210 ? 16.119 3.521 -10.328 1.00 88.19 210 VAL A C 1
ATOM 1639 O O . VAL A 1 210 ? 17.209 3.824 -10.813 1.00 88.19 210 VAL A O 1
ATOM 1642 N N . PHE A 1 211 ? 15.892 2.380 -9.691 1.00 88.50 211 PHE A N 1
ATOM 1643 C CA . PHE A 1 211 ? 16.859 1.303 -9.508 1.00 88.50 211 PHE A CA 1
ATOM 1644 C C . PHE A 1 211 ? 16.339 0.027 -10.157 1.00 88.50 211 PHE A C 1
ATOM 1646 O O . PHE A 1 211 ? 15.163 -0.060 -10.523 1.00 88.50 211 PHE A O 1
ATOM 1653 N N . TYR A 1 212 ? 17.200 -0.981 -10.236 1.00 87.31 212 TYR A N 1
ATOM 1654 C CA . TYR A 1 212 ? 16.835 -2.284 -10.770 1.00 87.31 212 TYR A CA 1
ATOM 1655 C C . TYR A 1 212 ? 17.233 -3.401 -9.827 1.00 87.31 212 TYR A C 1
ATOM 1657 O O . TYR A 1 212 ? 18.172 -3.275 -9.037 1.00 87.31 212 TYR A O 1
ATOM 1665 N N . ALA A 1 213 ? 16.512 -4.508 -9.936 1.00 88.00 213 ALA A N 1
ATOM 1666 C CA . ALA A 1 213 ? 16.794 -5.716 -9.183 1.00 88.00 213 ALA A CA 1
ATOM 1667 C C . ALA A 1 213 ? 16.418 -6.960 -9.990 1.00 88.00 213 ALA A C 1
ATOM 1669 O O . ALA A 1 213 ? 15.614 -6.907 -10.925 1.00 88.00 213 ALA A O 1
ATOM 1670 N N . GLY A 1 214 ? 16.977 -8.101 -9.588 1.00 86.50 214 GLY A N 1
ATOM 1671 C CA . GLY A 1 214 ? 16.609 -9.409 -10.128 1.00 86.50 214 GLY A CA 1
ATOM 1672 C C . GLY A 1 214 ? 17.235 -9.787 -11.477 1.00 86.50 214 GLY A C 1
ATOM 1673 O O . GLY A 1 214 ? 16.887 -10.847 -11.994 1.00 86.50 214 GLY A O 1
ATOM 1674 N N . GLY A 1 215 ? 18.155 -8.974 -12.010 1.00 87.06 215 GLY A N 1
ATOM 1675 C CA . GLY A 1 215 ? 18.929 -9.261 -13.222 1.00 87.06 215 GLY A CA 1
ATOM 1676 C C . GLY A 1 215 ? 18.143 -9.147 -14.533 1.00 87.06 215 GLY A C 1
ATOM 1677 O O . GLY A 1 215 ? 17.061 -8.553 -14.580 1.00 87.06 215 GLY A O 1
ATOM 1678 N N . HIS A 1 216 ? 18.716 -9.724 -15.594 1.00 88.81 216 HIS A N 1
ATOM 1679 C CA . HIS A 1 216 ? 18.133 -9.735 -16.935 1.00 88.81 216 HIS A CA 1
ATOM 1680 C C . HIS A 1 216 ? 17.225 -10.956 -17.154 1.00 88.81 216 HIS A C 1
ATOM 1682 O O . HIS A 1 216 ? 17.540 -12.065 -16.719 1.00 88.81 216 HIS A O 1
ATOM 1688 N N . VAL A 1 217 ? 16.110 -10.759 -17.851 1.00 91.19 217 VAL A N 1
ATOM 1689 C CA . VAL A 1 217 ? 15.087 -11.756 -18.191 1.00 91.19 217 VAL A CA 1
ATOM 1690 C C . VAL A 1 217 ? 14.594 -11.539 -19.622 1.00 91.19 217 VAL A C 1
ATOM 1692 O O . VAL A 1 217 ? 14.833 -10.495 -20.226 1.00 91.19 217 VAL A O 1
ATOM 1695 N N . ASP A 1 218 ? 13.894 -12.521 -20.190 1.00 92.06 218 ASP A N 1
ATOM 1696 C CA . ASP A 1 218 ? 13.272 -12.347 -21.500 1.00 92.06 218 ASP A CA 1
ATOM 1697 C C . ASP A 1 218 ? 12.134 -11.299 -21.459 1.00 92.06 218 ASP A C 1
ATOM 1699 O O . ASP A 1 218 ? 11.533 -11.068 -20.401 1.00 92.06 218 ASP A O 1
ATOM 1703 N N . PRO A 1 219 ? 11.776 -10.688 -22.606 1.00 90.06 219 PRO A N 1
ATOM 1704 C CA . PRO A 1 219 ? 10.794 -9.604 -22.646 1.00 90.06 219 PRO A CA 1
ATOM 1705 C C . PRO A 1 219 ? 9.405 -9.950 -22.089 1.00 90.06 219 PRO A C 1
ATOM 1707 O O . PRO A 1 219 ? 8.673 -9.046 -21.686 1.00 90.06 219 PRO A O 1
ATOM 1710 N N . ALA A 1 220 ? 9.012 -11.231 -22.042 1.00 91.44 220 ALA A N 1
ATOM 1711 C CA . ALA A 1 220 ? 7.722 -11.622 -21.475 1.00 91.44 220 ALA A CA 1
ATOM 1712 C C . ALA A 1 220 ? 7.709 -11.524 -19.941 1.00 91.44 220 ALA A C 1
ATOM 1714 O O . ALA A 1 220 ? 6.644 -11.312 -19.355 1.00 91.44 220 ALA A O 1
ATOM 1715 N N . HIS A 1 221 ? 8.871 -11.615 -19.294 1.00 93.06 221 HIS A N 1
ATOM 1716 C CA . HIS A 1 221 ? 9.036 -11.495 -17.843 1.00 93.06 221 HIS A CA 1
ATOM 1717 C C . HIS A 1 221 ? 9.681 -10.172 -17.415 1.00 93.06 221 HIS A C 1
ATOM 1719 O O . HIS A 1 221 ? 9.741 -9.886 -16.219 1.00 93.06 221 HIS A O 1
ATOM 1725 N N . ALA A 1 222 ? 10.139 -9.359 -18.366 1.00 94.00 222 ALA A N 1
ATOM 1726 C CA . ALA A 1 222 ? 10.724 -8.061 -18.085 1.00 94.00 222 ALA A CA 1
ATOM 1727 C C . ALA A 1 222 ? 9.699 -7.068 -17.519 1.00 94.00 222 ALA A C 1
ATOM 1729 O O . ALA A 1 222 ? 8.489 -7.133 -17.774 1.00 94.00 222 ALA A O 1
ATOM 1730 N N . ALA A 1 223 ? 10.210 -6.130 -16.733 1.00 94.88 223 ALA A N 1
ATOM 1731 C CA . ALA A 1 223 ? 9.459 -5.033 -16.173 1.00 94.88 223 ALA A CA 1
ATOM 1732 C C . ALA A 1 223 ? 8.995 -4.070 -17.269 1.00 94.88 223 ALA A C 1
ATOM 1734 O O . ALA A 1 223 ? 9.612 -3.947 -18.327 1.00 94.88 223 ALA A O 1
ATOM 1735 N N . ARG A 1 224 ? 7.909 -3.347 -17.011 1.00 95.50 224 ARG A N 1
ATOM 1736 C CA . ARG A 1 224 ? 7.457 -2.235 -17.855 1.00 95.50 224 ARG A CA 1
ATOM 1737 C C . ARG A 1 224 ? 7.122 -1.055 -16.965 1.00 95.50 224 ARG A C 1
ATOM 1739 O O . ARG A 1 224 ? 6.558 -1.217 -15.887 1.00 95.50 224 ARG A O 1
ATOM 1746 N N . LEU A 1 225 ? 7.503 0.121 -17.419 1.00 95.19 225 LEU A N 1
ATOM 1747 C CA . LEU A 1 225 ? 7.276 1.395 -16.759 1.00 95.19 225 LEU A CA 1
ATOM 1748 C C . LEU A 1 225 ? 7.164 2.463 -17.849 1.00 95.19 225 LEU A C 1
ATOM 1750 O O . LEU A 1 225 ? 8.172 3.007 -18.301 1.00 95.19 225 LEU A O 1
ATOM 1754 N N . GLU A 1 226 ? 5.950 2.661 -18.357 1.00 95.12 226 GLU A N 1
ATOM 1755 C CA . GLU A 1 226 ? 5.668 3.522 -19.511 1.00 95.12 226 GLU A CA 1
ATOM 1756 C C . GLU A 1 226 ? 4.236 4.083 -19.472 1.00 95.12 226 GLU A C 1
ATOM 1758 O O . GLU A 1 226 ? 3.365 3.511 -18.808 1.00 95.12 226 GLU A O 1
ATOM 1763 N N . PRO A 1 227 ? 3.955 5.198 -20.168 1.00 95.81 227 PRO A N 1
ATOM 1764 C CA . PRO A 1 227 ? 2.595 5.696 -20.319 1.00 95.81 227 PRO A CA 1
ATOM 1765 C C . PRO A 1 227 ? 1.768 4.810 -21.263 1.00 95.81 227 PRO A C 1
ATOM 1767 O O . PRO A 1 227 ? 2.252 4.360 -22.300 1.00 95.81 227 PRO A O 1
ATOM 1770 N N . LEU A 1 228 ? 0.480 4.641 -20.958 1.00 94.69 228 LEU A N 1
ATOM 1771 C CA . LEU A 1 228 ? -0.458 3.874 -21.790 1.00 94.69 228 LEU A CA 1
ATOM 1772 C C . LEU A 1 228 ? -0.681 4.488 -23.180 1.00 94.69 228 LEU A C 1
ATOM 1774 O O . LEU A 1 228 ? -0.977 3.762 -24.125 1.00 94.69 228 LEU A O 1
ATOM 1778 N N . ASP A 1 229 ? -0.545 5.809 -23.311 1.00 93.56 229 ASP A N 1
ATOM 1779 C CA . ASP A 1 229 ? -0.773 6.525 -24.576 1.00 93.56 229 ASP A CA 1
ATOM 1780 C C . ASP A 1 229 ? 0.437 6.537 -25.516 1.00 93.56 229 ASP A C 1
ATOM 1782 O O . ASP A 1 229 ? 0.319 6.951 -26.667 1.00 93.56 229 ASP A O 1
ATOM 1786 N N . SER A 1 230 ? 1.604 6.099 -25.043 1.00 91.12 230 SER A N 1
ATOM 1787 C CA . SER A 1 230 ? 2.822 6.036 -25.849 1.00 91.12 230 SER A CA 1
ATOM 1788 C C . SER A 1 230 ? 3.640 4.802 -25.456 1.00 91.12 230 SER A C 1
ATOM 1790 O O . SER A 1 230 ? 4.744 4.953 -24.919 1.00 91.12 230 SER A O 1
ATOM 1792 N N . PRO A 1 231 ? 3.101 3.589 -25.691 1.00 89.69 231 PRO A N 1
ATOM 1793 C CA . PRO A 1 231 ? 3.793 2.354 -25.357 1.00 89.69 231 PRO A CA 1
ATOM 1794 C C . PRO A 1 231 ? 5.084 2.239 -26.164 1.00 89.69 231 PRO A C 1
ATOM 1796 O O . PRO A 1 231 ? 5.141 2.613 -27.339 1.00 89.69 231 PRO A O 1
ATOM 1799 N N . GLN A 1 232 ? 6.128 1.704 -25.547 1.00 90.25 232 GLN A N 1
ATOM 1800 C CA . GLN A 1 232 ? 7.409 1.524 -26.206 1.00 90.25 232 GLN A CA 1
ATOM 1801 C C . GLN A 1 232 ? 7.431 0.254 -27.034 1.00 90.25 232 GLN A C 1
ATOM 1803 O O . GLN A 1 232 ? 6.914 -0.792 -26.639 1.00 90.25 232 GLN A O 1
ATOM 1808 N N . THR A 1 233 ? 8.069 0.365 -28.193 1.00 88.75 233 THR A N 1
ATOM 1809 C CA . THR A 1 233 ? 8.284 -0.738 -29.131 1.00 88.75 233 THR A CA 1
ATOM 1810 C C . THR A 1 233 ? 9.539 -1.540 -28.812 1.00 88.75 233 THR A C 1
ATOM 1812 O O . THR A 1 233 ? 9.653 -2.688 -29.228 1.00 88.75 233 THR A O 1
ATOM 1815 N N . GLU A 1 234 ? 10.496 -0.931 -28.113 1.00 88.12 234 GLU A N 1
ATOM 1816 C CA . GLU A 1 234 ? 11.759 -1.572 -27.762 1.00 88.12 234 GLU A CA 1
ATOM 1817 C C . GLU A 1 234 ? 11.539 -2.575 -26.619 1.00 88.12 234 GLU A C 1
ATOM 1819 O O . GLU A 1 234 ? 10.797 -2.281 -25.675 1.00 88.12 234 GLU A O 1
ATOM 1824 N N . PRO A 1 235 ? 12.159 -3.765 -26.679 1.00 85.19 235 PRO A N 1
ATOM 1825 C CA . PRO A 1 235 ? 12.064 -4.729 -25.597 1.00 85.19 235 PRO A CA 1
ATOM 1826 C C . PRO A 1 235 ? 12.807 -4.209 -24.363 1.00 85.19 235 PRO A C 1
ATOM 1828 O O . PRO A 1 235 ? 13.881 -3.617 -24.473 1.00 85.19 235 PRO A O 1
ATOM 1831 N N . ASN A 1 236 ? 12.244 -4.478 -23.187 1.00 90.81 236 ASN A N 1
ATOM 1832 C CA . ASN A 1 236 ? 12.985 -4.412 -21.936 1.00 90.81 236 ASN A CA 1
ATOM 1833 C C . ASN A 1 236 ? 13.495 -5.813 -21.585 1.00 90.81 236 ASN A C 1
ATOM 1835 O O . ASN A 1 236 ? 12.876 -6.812 -21.956 1.00 90.81 236 ASN A O 1
ATOM 1839 N N . ASP A 1 237 ? 14.592 -5.876 -20.851 1.00 91.31 237 ASP A N 1
ATOM 1840 C CA . ASP A 1 237 ? 15.193 -7.103 -20.345 1.00 91.31 237 ASP A CA 1
ATOM 1841 C C . ASP A 1 237 ? 15.390 -7.068 -18.826 1.00 91.31 237 ASP A C 1
ATOM 1843 O O . ASP A 1 237 ? 15.803 -8.059 -18.244 1.00 91.31 237 ASP A O 1
ATOM 1847 N N . ILE A 1 238 ? 15.061 -5.971 -18.145 1.00 90.75 238 ILE A N 1
ATOM 1848 C CA . ILE A 1 238 ? 15.225 -5.882 -16.695 1.00 90.75 238 ILE A CA 1
ATOM 1849 C C . ILE A 1 238 ? 14.061 -6.535 -15.952 1.00 90.75 238 ILE A C 1
ATOM 1851 O O . ILE A 1 238 ? 12.906 -6.240 -16.246 1.00 90.75 238 ILE A O 1
ATOM 1855 N N . LYS A 1 239 ? 14.339 -7.366 -14.938 1.00 91.25 239 LYS A N 1
ATOM 1856 C CA . LYS A 1 239 ? 13.295 -8.068 -14.175 1.00 91.25 239 LYS A CA 1
ATOM 1857 C C . LYS A 1 239 ? 12.408 -7.150 -13.332 1.00 91.25 239 LYS A C 1
ATOM 1859 O O . LYS A 1 239 ? 11.191 -7.304 -13.387 1.00 91.25 239 LYS A O 1
ATOM 1864 N N . TYR A 1 240 ? 12.992 -6.232 -12.557 1.00 92.62 240 TYR A N 1
ATOM 1865 C CA . TYR A 1 240 ? 12.247 -5.301 -11.700 1.00 92.62 240 TYR A CA 1
ATOM 1866 C C . TYR A 1 240 ? 12.739 -3.861 -11.831 1.00 92.62 240 TYR A C 1
ATOM 1868 O O . TYR A 1 240 ? 13.942 -3.611 -11.775 1.00 92.62 240 TYR A O 1
ATOM 1876 N N . TYR A 1 241 ? 11.795 -2.919 -11.888 1.00 93.38 241 TYR A N 1
ATOM 1877 C CA . TYR A 1 241 ? 12.050 -1.501 -11.619 1.00 93.38 241 TYR A CA 1
ATOM 1878 C C . TYR A 1 241 ? 11.713 -1.173 -10.168 1.00 93.38 241 TYR A C 1
ATOM 1880 O O . TYR A 1 241 ? 10.645 -1.539 -9.682 1.00 93.38 241 TYR A O 1
ATOM 1888 N N . ILE A 1 242 ? 12.576 -0.419 -9.496 1.00 93.06 242 ILE A N 1
ATOM 1889 C CA . ILE A 1 242 ? 12.322 0.114 -8.158 1.00 93.06 242 ILE A CA 1
ATOM 1890 C C . ILE A 1 242 ? 12.293 1.632 -8.241 1.00 93.06 242 ILE A C 1
ATOM 1892 O O . ILE A 1 242 ? 13.307 2.273 -8.499 1.00 93.06 242 ILE A O 1
ATOM 1896 N N . ILE A 1 243 ? 11.125 2.204 -7.985 1.00 93.12 243 ILE A N 1
ATOM 1897 C CA . ILE A 1 243 ? 10.904 3.639 -7.878 1.00 93.12 243 ILE A CA 1
ATOM 1898 C C . ILE A 1 243 ? 11.021 3.994 -6.398 1.00 93.12 243 ILE A C 1
ATOM 1900 O O . ILE A 1 243 ? 10.097 3.762 -5.616 1.00 93.12 243 ILE A O 1
ATOM 1904 N N . GLN A 1 244 ? 12.171 4.537 -6.006 1.00 92.06 244 GLN A N 1
ATOM 1905 C CA . GLN A 1 244 ? 12.382 5.043 -4.655 1.00 92.06 244 GLN A CA 1
ATOM 1906 C C . GLN A 1 244 ? 12.127 6.540 -4.625 1.00 92.06 244 GLN A C 1
ATOM 1908 O O . GLN A 1 244 ? 12.851 7.320 -5.249 1.00 92.06 244 GLN A O 1
ATOM 1913 N N . ILE A 1 245 ? 11.128 6.944 -3.854 1.00 90.50 245 ILE A N 1
ATOM 1914 C CA . ILE A 1 245 ? 10.861 8.356 -3.617 1.00 90.50 245 ILE A CA 1
ATOM 1915 C C . ILE A 1 245 ? 11.758 8.817 -2.474 1.00 90.50 245 ILE A C 1
ATOM 1917 O O . ILE A 1 245 ? 11.718 8.270 -1.376 1.00 90.50 245 ILE A O 1
ATOM 1921 N N . MET A 1 246 ? 12.636 9.777 -2.763 1.00 82.12 246 MET A N 1
ATOM 1922 C CA . MET A 1 246 ? 13.644 10.261 -1.809 1.00 82.12 246 MET A CA 1
ATOM 1923 C C . MET A 1 246 ? 13.178 11.513 -1.053 1.00 82.12 246 MET A C 1
ATOM 1925 O O . MET A 1 246 ? 13.817 11.947 -0.096 1.00 82.12 246 MET A O 1
ATOM 1929 N N . SER A 1 247 ? 12.069 12.100 -1.493 1.00 79.19 247 SER A N 1
ATOM 1930 C CA . SER A 1 247 ? 11.502 13.365 -1.033 1.00 79.19 247 SER A CA 1
ATOM 1931 C C . SER A 1 247 ? 10.020 13.183 -0.655 1.00 79.19 247 SER A C 1
ATOM 1933 O O . SER A 1 247 ? 9.523 12.071 -0.487 1.00 79.19 247 SER A O 1
ATOM 1935 N N . ARG A 1 248 ? 9.276 14.288 -0.519 1.00 83.62 248 ARG A N 1
ATOM 1936 C CA . ARG A 1 248 ? 7.816 14.267 -0.316 1.00 83.62 248 ARG A CA 1
ATOM 1937 C C . ARG A 1 248 ? 7.021 14.157 -1.621 1.00 83.62 248 ARG A C 1
ATOM 1939 O O . ARG A 1 248 ? 5.818 14.407 -1.603 1.00 83.62 248 ARG A O 1
ATOM 1946 N N . ASP A 1 249 ? 7.671 13.809 -2.726 1.00 87.50 249 ASP A N 1
ATOM 1947 C CA . ASP A 1 249 ? 7.042 13.827 -4.041 1.00 87.50 249 ASP A CA 1
ATOM 1948 C C . ASP A 1 249 ? 6.005 12.719 -4.218 1.00 87.50 249 ASP A C 1
ATOM 1950 O O . ASP A 1 249 ? 5.910 11.751 -3.451 1.00 87.50 249 ASP A O 1
ATOM 1954 N N . ILE A 1 250 ? 5.160 12.920 -5.223 1.00 93.19 250 ILE A N 1
ATOM 1955 C CA . ILE A 1 250 ? 3.951 12.134 -5.424 1.00 93.19 250 ILE A CA 1
ATOM 1956 C C . ILE A 1 250 ? 4.093 11.329 -6.711 1.00 93.19 250 ILE A C 1
ATOM 1958 O O . ILE A 1 250 ? 4.247 11.904 -7.789 1.00 93.19 250 ILE A O 1
ATOM 1962 N N . VAL A 1 251 ? 3.987 10.005 -6.606 1.00 95.31 251 VAL A N 1
ATOM 1963 C CA . VAL A 1 251 ? 3.893 9.103 -7.759 1.00 95.31 251 VAL A CA 1
ATOM 1964 C C . VAL A 1 251 ? 2.463 9.092 -8.259 1.00 95.31 251 VAL A C 1
ATOM 1966 O O . VAL A 1 251 ? 1.546 8.738 -7.516 1.00 95.31 251 VAL A O 1
ATOM 1969 N N . VAL A 1 252 ? 2.270 9.451 -9.524 1.00 96.88 252 VAL A N 1
ATOM 1970 C CA . VAL A 1 252 ? 0.958 9.426 -10.170 1.00 96.88 252 VAL A CA 1
ATOM 1971 C C . VAL A 1 252 ? 0.791 8.113 -10.921 1.00 96.88 252 VAL A C 1
ATOM 1973 O O . VAL A 1 252 ? 1.598 7.758 -11.778 1.00 96.88 252 VAL A O 1
ATOM 1976 N N . LEU A 1 253 ? -0.276 7.395 -10.584 1.00 97.62 253 LEU A N 1
ATOM 1977 C CA . LEU A 1 253 ? -0.607 6.105 -11.178 1.00 97.62 253 LEU A CA 1
ATOM 1978 C C . LEU A 1 253 ? -1.422 6.214 -12.475 1.00 97.62 253 LEU A C 1
ATOM 1980 O O . LEU A 1 253 ? -1.420 5.294 -13.292 1.00 97.62 253 LEU A O 1
ATOM 1984 N N . ASP A 1 254 ? -2.143 7.319 -12.659 1.00 97.31 254 ASP A N 1
ATOM 1985 C CA . ASP A 1 254 ? -2.991 7.529 -13.827 1.00 97.31 254 ASP A CA 1
ATOM 1986 C C . ASP A 1 254 ? -2.183 7.519 -15.130 1.00 97.31 254 ASP A C 1
ATOM 1988 O O . ASP A 1 254 ? -1.114 8.114 -15.237 1.00 97.31 254 ASP A O 1
ATOM 1992 N N . ASN A 1 255 ? -2.751 6.872 -16.144 1.00 96.81 255 ASN A N 1
ATOM 1993 C CA . ASN A 1 255 ? -2.202 6.699 -17.483 1.00 96.81 255 ASN A CA 1
ATOM 1994 C C . ASN A 1 255 ? -0.896 5.893 -17.568 1.00 96.81 255 ASN A C 1
ATOM 1996 O O . ASN A 1 255 ? -0.173 6.020 -18.553 1.00 96.81 255 ASN A O 1
ATOM 2000 N N . MET A 1 256 ? -0.603 5.047 -16.578 1.00 97.44 256 MET A N 1
ATOM 2001 C CA . MET A 1 256 ? 0.624 4.247 -16.535 1.00 97.44 256 MET A CA 1
ATOM 2002 C C . MET A 1 256 ? 0.370 2.756 -16.791 1.00 97.44 256 MET A C 1
ATOM 2004 O O . MET A 1 256 ? -0.619 2.185 -16.322 1.00 97.44 256 MET A O 1
ATOM 2008 N N . TRP A 1 257 ? 1.307 2.116 -17.493 1.00 97.19 257 TRP A N 1
ATOM 2009 C CA . TRP A 1 257 ? 1.501 0.671 -17.488 1.00 97.19 257 TRP A CA 1
ATOM 2010 C C . TRP A 1 257 ? 2.740 0.346 -16.657 1.00 97.19 257 TRP A C 1
ATOM 2012 O O . TRP A 1 257 ? 3.868 0.682 -17.018 1.00 97.19 257 TRP A O 1
ATOM 2022 N N . MET A 1 258 ? 2.504 -0.313 -15.528 1.00 97.88 258 MET A N 1
ATOM 2023 C CA . MET A 1 258 ? 3.529 -0.771 -14.606 1.00 97.88 258 MET A CA 1
ATOM 2024 C C . MET A 1 258 ? 3.487 -2.294 -14.530 1.00 97.88 258 MET A C 1
ATOM 2026 O O . MET A 1 258 ? 2.476 -2.870 -14.133 1.00 97.88 258 MET A O 1
ATOM 2030 N N . LYS A 1 259 ? 4.584 -2.945 -14.907 1.00 97.06 259 LYS A N 1
ATOM 2031 C CA . LYS A 1 259 ? 4.780 -4.388 -14.782 1.00 97.06 259 LYS A CA 1
ATOM 2032 C C . LYS A 1 259 ? 6.058 -4.675 -14.009 1.00 97.06 259 LYS A C 1
ATOM 2034 O O . LYS A 1 259 ? 7.086 -4.104 -14.360 1.00 97.06 259 LYS A O 1
ATOM 2039 N N . ASN A 1 260 ? 6.008 -5.546 -13.001 1.00 95.88 260 ASN A N 1
ATOM 2040 C CA . ASN A 1 260 ? 7.154 -5.862 -12.138 1.00 95.88 260 ASN A CA 1
ATOM 2041 C C . ASN A 1 260 ? 7.822 -4.590 -11.579 1.00 95.88 260 ASN A C 1
ATOM 2043 O O . ASN A 1 260 ? 9.037 -4.402 -11.655 1.00 95.88 260 ASN A O 1
ATOM 2047 N N . VAL A 1 261 ? 7.003 -3.679 -11.052 1.00 95.88 261 VAL A N 1
ATOM 2048 C CA . VAL A 1 261 ? 7.453 -2.399 -10.488 1.00 95.88 261 VAL A CA 1
ATOM 2049 C C . VAL A 1 261 ? 7.284 -2.421 -8.978 1.00 95.88 261 VAL A C 1
ATOM 2051 O O . VAL A 1 261 ? 6.276 -2.890 -8.458 1.00 95.88 261 VAL A O 1
ATOM 2054 N N . ILE A 1 262 ? 8.256 -1.871 -8.267 1.00 95.81 262 ILE A N 1
ATOM 2055 C CA . ILE A 1 262 ? 8.212 -1.669 -6.825 1.00 95.81 262 ILE A CA 1
ATOM 2056 C C . ILE A 1 262 ? 8.249 -0.171 -6.579 1.00 95.81 262 ILE A C 1
ATOM 2058 O O . ILE A 1 262 ? 9.222 0.495 -6.917 1.00 95.81 262 ILE A O 1
ATOM 2062 N N . ILE A 1 263 ? 7.191 0.368 -5.992 1.00 96.00 263 ILE A N 1
ATOM 2063 C CA . ILE A 1 263 ? 7.129 1.763 -5.567 1.00 96.00 263 ILE A CA 1
ATOM 2064 C C . ILE A 1 263 ? 7.392 1.775 -4.070 1.00 96.00 263 ILE A C 1
ATOM 2066 O O . ILE A 1 263 ? 6.706 1.062 -3.332 1.00 96.00 263 ILE A O 1
ATOM 2070 N N . ARG A 1 264 ? 8.366 2.572 -3.614 1.00 94.00 264 ARG A N 1
ATOM 2071 C CA . ARG A 1 264 ? 8.693 2.648 -2.189 1.00 94.00 264 ARG A CA 1
ATOM 2072 C C . ARG A 1 264 ? 8.881 4.050 -1.638 1.00 94.00 264 ARG A C 1
ATOM 2074 O O . ARG A 1 264 ? 9.293 4.963 -2.352 1.00 94.00 264 ARG A O 1
ATOM 2081 N N . ASP A 1 265 ? 8.567 4.169 -0.350 1.00 93.06 265 ASP A N 1
ATOM 2082 C CA . ASP A 1 265 ? 8.797 5.352 0.492 1.00 93.06 265 ASP A CA 1
ATOM 2083 C C . ASP A 1 265 ? 8.118 6.643 -0.007 1.00 93.06 265 ASP A C 1
ATOM 2085 O O . ASP A 1 265 ? 8.480 7.749 0.385 1.00 93.06 265 ASP A O 1
ATOM 2089 N N . GLY A 1 266 ? 7.098 6.510 -0.860 1.00 92.62 266 GLY A N 1
ATOM 2090 C CA . GLY A 1 266 ? 6.445 7.625 -1.544 1.00 92.62 266 GLY A CA 1
ATOM 2091 C C . GLY A 1 266 ? 4.977 7.832 -1.193 1.00 92.62 266 GLY A C 1
ATOM 2092 O O . GLY A 1 266 ? 4.301 6.951 -0.652 1.00 92.62 266 GLY A O 1
ATOM 2093 N N . THR A 1 267 ? 4.454 8.999 -1.570 1.00 95.56 267 THR A N 1
ATOM 2094 C CA . THR A 1 267 ? 3.004 9.225 -1.636 1.00 95.56 267 THR A CA 1
ATOM 2095 C C . THR A 1 267 ? 2.502 8.833 -3.021 1.00 95.56 267 THR A C 1
ATOM 2097 O O . THR A 1 267 ? 3.102 9.193 -4.027 1.00 95.56 267 THR A O 1
ATOM 2100 N N . VAL A 1 268 ? 1.399 8.097 -3.077 1.00 96.69 268 VAL A N 1
ATOM 2101 C CA . VAL A 1 268 ? 0.790 7.596 -4.306 1.00 96.69 268 VAL A CA 1
ATOM 2102 C C . VAL A 1 268 ? -0.520 8.339 -4.549 1.00 96.69 268 VAL A C 1
ATOM 2104 O O . VAL A 1 268 ? -1.379 8.428 -3.666 1.00 96.69 268 VAL A O 1
ATOM 2107 N N . GLN A 1 269 ? -0.672 8.859 -5.761 1.00 97.19 269 GLN A N 1
ATOM 2108 C CA . GLN A 1 269 ? -1.883 9.503 -6.249 1.00 97.19 269 GLN A CA 1
ATOM 2109 C C . GLN A 1 269 ? -2.548 8.640 -7.318 1.00 97.19 269 GLN A C 1
ATOM 2111 O O . GLN A 1 269 ? -1.894 8.132 -8.229 1.00 97.19 269 GLN A O 1
ATOM 2116 N N . TYR A 1 270 ? -3.872 8.536 -7.219 1.00 97.69 270 TYR A N 1
ATOM 2117 C CA . TYR A 1 270 ? -4.712 7.940 -8.248 1.00 97.69 270 TYR A CA 1
ATOM 2118 C C . TYR A 1 270 ? -6.045 8.684 -8.327 1.00 97.69 270 TYR A C 1
ATOM 2120 O O . TYR A 1 270 ? -6.781 8.772 -7.339 1.00 97.69 270 TYR A O 1
ATOM 2128 N N . GLY A 1 271 ? -6.336 9.239 -9.500 1.00 96.12 271 GLY A N 1
ATOM 2129 C CA . GLY A 1 271 ? -7.545 9.999 -9.803 1.00 96.12 271 GLY A CA 1
ATOM 2130 C C . GLY A 1 271 ? -8.682 9.170 -10.403 1.00 96.12 271 GLY A C 1
ATOM 2131 O O . GLY A 1 271 ? -9.701 9.738 -10.781 1.00 96.12 271 GLY A O 1
ATOM 2132 N N . GLY A 1 272 ? -8.534 7.846 -10.531 1.00 95.06 272 GLY A N 1
ATOM 2133 C CA . GLY A 1 272 ? -9.525 6.987 -11.200 1.00 95.06 272 GLY A CA 1
ATOM 2134 C C . GLY A 1 272 ? -9.350 6.898 -12.724 1.00 95.06 272 GLY A C 1
ATOM 2135 O O . GLY A 1 272 ? -10.229 6.408 -13.442 1.00 95.06 272 GLY A O 1
ATOM 2136 N N . GLY A 1 273 ? -8.225 7.370 -13.254 1.00 95.50 273 GLY A N 1
ATOM 2137 C CA . GLY A 1 273 ? -7.849 7.252 -14.656 1.00 95.50 273 GLY A CA 1
ATOM 2138 C C . GLY A 1 273 ? -7.528 5.816 -15.074 1.00 95.50 273 GLY A C 1
ATOM 2139 O O . GLY A 1 273 ? -7.644 4.857 -14.305 1.00 95.50 273 GLY A O 1
ATOM 2140 N N . ARG A 1 274 ? -7.149 5.649 -16.345 1.00 96.25 274 ARG A N 1
ATOM 2141 C CA . ARG A 1 274 ? -6.704 4.347 -16.866 1.00 96.25 274 ARG A CA 1
ATOM 2142 C C . ARG A 1 274 ? -5.391 3.956 -16.204 1.00 96.25 274 ARG A C 1
ATOM 2144 O O . ARG A 1 274 ? -4.536 4.809 -16.006 1.00 96.25 274 ARG A O 1
ATOM 2151 N N . ILE A 1 275 ? -5.225 2.677 -15.912 1.00 97.38 275 ILE A N 1
ATOM 2152 C CA . ILE A 1 275 ? -3.984 2.125 -15.375 1.00 97.38 275 ILE A CA 1
ATOM 2153 C C . ILE A 1 275 ? -3.911 0.636 -15.700 1.00 97.38 275 ILE A C 1
ATOM 2155 O O . ILE A 1 275 ? -4.946 -0.037 -15.762 1.00 97.38 275 ILE A O 1
ATOM 2159 N N . VAL A 1 276 ? -2.697 0.129 -15.891 1.00 97.94 276 VAL A N 1
ATOM 2160 C CA . VAL A 1 276 ? -2.405 -1.305 -15.909 1.00 97.94 276 VAL A CA 1
ATOM 2161 C C . VAL A 1 276 ? -1.295 -1.576 -14.902 1.00 97.94 276 VAL A C 1
ATOM 2163 O O . VAL A 1 276 ? -0.174 -1.106 -15.072 1.00 97.94 276 VAL A O 1
ATOM 2166 N N . LEU A 1 277 ? -1.621 -2.331 -13.858 1.00 98.19 277 LEU A N 1
ATOM 2167 C CA . LEU A 1 277 ? -0.686 -2.883 -12.888 1.00 98.19 277 LEU A CA 1
ATOM 2168 C C . LEU A 1 277 ? -0.588 -4.388 -13.127 1.00 98.19 277 LEU A C 1
ATOM 2170 O O . LEU A 1 277 ? -1.598 -5.089 -13.074 1.00 98.19 277 LEU A O 1
ATOM 2174 N N . ASP A 1 278 ? 0.617 -4.881 -13.364 1.00 97.38 278 ASP A N 1
ATOM 2175 C CA . ASP A 1 278 ? 0.926 -6.304 -13.459 1.00 97.38 278 ASP A CA 1
ATOM 2176 C C . ASP A 1 278 ? 2.075 -6.611 -12.498 1.00 97.38 278 ASP A C 1
ATOM 2178 O O . ASP A 1 278 ? 3.218 -6.222 -12.725 1.00 97.38 278 ASP A O 1
ATOM 2182 N N . SER A 1 279 ? 1.776 -7.278 -11.387 1.00 96.38 279 SER A N 1
ATOM 2183 C CA . SER A 1 279 ? 2.784 -7.625 -10.383 1.00 96.38 279 SER A CA 1
ATOM 2184 C C . SER A 1 279 ? 3.513 -6.396 -9.800 1.00 96.38 279 SER A C 1
ATOM 2186 O O . SER A 1 279 ? 4.742 -6.314 -9.801 1.00 96.38 279 SER A O 1
ATOM 2188 N N . VAL A 1 280 ? 2.748 -5.417 -9.301 1.00 97.44 280 VAL A N 1
ATOM 2189 C CA . VAL A 1 280 ? 3.277 -4.179 -8.703 1.00 97.44 280 VAL A CA 1
ATOM 2190 C C . VAL A 1 280 ? 3.278 -4.246 -7.178 1.00 97.44 280 VAL A C 1
ATOM 2192 O O . VAL A 1 280 ? 2.298 -4.654 -6.558 1.00 97.44 280 VAL A O 1
ATOM 2195 N N . TYR A 1 281 ? 4.374 -3.818 -6.557 1.00 96.88 281 TYR A N 1
ATOM 2196 C CA . TYR A 1 281 ? 4.535 -3.789 -5.106 1.00 96.88 281 TYR A CA 1
ATOM 2197 C C . TYR A 1 281 ? 4.506 -2.350 -4.597 1.00 96.88 281 TYR A C 1
ATOM 2199 O O . TYR A 1 281 ? 5.259 -1.499 -5.064 1.00 96.88 281 TYR A O 1
ATOM 2207 N N . PHE A 1 282 ? 3.678 -2.097 -3.588 1.00 96.75 282 PHE A N 1
ATOM 2208 C CA . PHE A 1 282 ? 3.684 -0.847 -2.831 1.00 96.75 282 PHE A CA 1
ATOM 2209 C C . PHE A 1 282 ? 4.347 -1.097 -1.484 1.00 96.75 282 PHE A C 1
ATOM 2211 O O . PHE A 1 282 ? 3.832 -1.886 -0.687 1.00 96.75 282 PHE A O 1
ATOM 2218 N N . VAL A 1 283 ? 5.480 -0.448 -1.238 1.00 95.56 283 VAL A N 1
ATOM 2219 C CA . VAL A 1 283 ? 6.338 -0.690 -0.077 1.00 95.56 283 VAL A CA 1
ATOM 2220 C C . VAL A 1 283 ? 6.464 0.597 0.725 1.00 95.56 283 VAL A C 1
ATOM 2222 O O . VAL A 1 283 ? 7.023 1.581 0.259 1.00 95.56 283 VAL A O 1
ATOM 2225 N N . ASN A 1 284 ? 5.923 0.620 1.944 1.00 94.62 284 ASN A N 1
ATOM 2226 C CA . ASN A 1 284 ? 5.933 1.822 2.790 1.00 94.62 284 ASN A CA 1
ATOM 2227 C C . ASN A 1 284 ? 5.325 3.077 2.105 1.00 94.62 284 ASN A C 1
ATOM 2229 O O . ASN A 1 284 ? 5.709 4.214 2.375 1.00 94.62 284 ASN A O 1
ATOM 2233 N N . CYS A 1 285 ? 4.372 2.871 1.192 1.00 95.94 285 CYS A N 1
ATOM 2234 C CA . CYS A 1 285 ? 3.675 3.939 0.481 1.00 95.94 285 CYS A CA 1
ATOM 2235 C C . CYS A 1 285 ? 2.533 4.553 1.301 1.00 95.94 285 CYS A C 1
ATOM 2237 O O . CYS A 1 285 ? 1.926 3.896 2.150 1.00 95.94 285 CYS A O 1
ATOM 2239 N N . LYS A 1 286 ? 2.185 5.802 0.972 1.00 96.56 286 LYS A N 1
ATOM 2240 C CA . LYS A 1 286 ? 1.005 6.506 1.495 1.00 96.56 286 LYS A CA 1
ATOM 2241 C C . LYS A 1 286 ? -0.010 6.779 0.386 1.00 96.56 286 LYS A C 1
ATOM 2243 O O . LYS A 1 286 ? 0.334 7.391 -0.615 1.00 96.56 286 LYS A O 1
ATOM 2248 N N . PHE A 1 287 ? -1.271 6.423 0.594 1.00 96.62 287 PHE A N 1
ATOM 2249 C CA . PHE A 1 287 ? -2.376 6.539 -0.368 1.00 96.62 287 PHE A CA 1
ATOM 2250 C C . PHE A 1 287 ? -3.306 7.724 -0.075 1.00 96.62 287 PHE A C 1
ATOM 2252 O O . PHE A 1 287 ? -4.479 7.731 -0.446 1.00 96.62 287 PHE A O 1
ATOM 2259 N N . ASN A 1 288 ? -2.795 8.755 0.595 1.00 91.00 288 ASN A N 1
ATOM 2260 C CA . ASN A 1 288 ? -3.595 9.895 1.050 1.00 91.00 288 ASN A CA 1
ATOM 2261 C C . ASN A 1 288 ? -4.152 10.750 -0.111 1.00 91.00 288 ASN A C 1
ATOM 2263 O O . ASN A 1 288 ? -5.046 11.562 0.109 1.00 91.00 288 ASN A O 1
ATOM 2267 N N . LEU A 1 289 ? -3.649 10.556 -1.338 1.00 92.31 289 LEU A N 1
ATOM 2268 C CA . LEU A 1 289 ? -4.073 11.253 -2.561 1.00 92.31 289 LEU A CA 1
ATOM 2269 C C . LEU A 1 289 ? -4.875 10.360 -3.523 1.00 92.31 289 LEU A C 1
ATOM 2271 O O . LEU A 1 289 ? -5.025 10.678 -4.702 1.00 92.31 289 LEU A O 1
ATOM 2275 N N . PHE A 1 290 ? -5.400 9.235 -3.038 1.00 93.81 290 PHE A N 1
ATOM 2276 C CA . PHE A 1 290 ? -6.415 8.477 -3.763 1.00 93.81 290 PHE A CA 1
ATOM 2277 C C . PHE A 1 290 ? -7.745 9.232 -3.749 1.00 93.81 290 PHE A C 1
ATOM 2279 O O . PHE A 1 290 ? -8.311 9.480 -2.682 1.00 93.81 290 PHE A O 1
ATOM 2286 N N . GLN A 1 291 ? -8.266 9.570 -4.926 1.00 94.12 291 GLN A N 1
ATOM 2287 C CA . GLN A 1 291 ? -9.604 10.143 -5.055 1.00 94.12 291 GLN A CA 1
ATOM 2288 C C . GLN A 1 291 ? -10.656 9.046 -4.892 1.00 94.12 291 GLN A C 1
ATOM 2290 O O . GLN A 1 291 ? -10.465 7.933 -5.379 1.00 94.12 291 GLN A O 1
ATOM 2295 N N . LEU A 1 292 ? -11.777 9.343 -4.234 1.00 94.62 292 LEU A N 1
ATOM 2296 C CA . LEU A 1 292 ? -12.880 8.393 -4.094 1.00 94.62 292 LEU A CA 1
ATOM 2297 C C . LEU A 1 292 ? -13.643 8.285 -5.424 1.00 94.62 292 LEU A C 1
ATOM 2299 O O . LEU A 1 292 ? -14.495 9.112 -5.737 1.00 94.62 292 LEU A O 1
ATOM 2303 N N . THR A 1 293 ? -13.303 7.267 -6.213 1.00 94.00 293 THR A N 1
ATOM 2304 C CA . THR A 1 293 ? -13.937 6.931 -7.498 1.00 94.00 293 THR A CA 1
ATOM 2305 C C . THR A 1 293 ? -14.190 5.423 -7.565 1.00 94.00 293 THR A C 1
ATOM 2307 O O . THR A 1 293 ? -13.470 4.678 -6.885 1.00 94.00 293 THR A O 1
ATOM 2310 N N . PRO A 1 294 ? -15.144 4.930 -8.383 1.00 92.81 294 PRO A N 1
ATOM 2311 C CA . PRO A 1 294 ? -15.398 3.492 -8.500 1.00 92.81 294 PRO A CA 1
ATOM 2312 C C . PRO A 1 294 ? -14.132 2.689 -8.825 1.00 92.81 294 PRO A C 1
ATOM 2314 O O . PRO A 1 294 ? -13.856 1.683 -8.189 1.00 92.81 294 PRO A O 1
ATOM 2317 N N . ARG A 1 295 ? -13.274 3.199 -9.714 1.00 93.94 295 ARG A N 1
ATOM 2318 C CA . ARG A 1 295 ? -11.997 2.542 -10.030 1.00 93.94 295 ARG A CA 1
ATOM 2319 C C . ARG A 1 295 ? -11.001 2.576 -8.876 1.00 93.94 295 ARG A C 1
ATOM 2321 O O . ARG A 1 295 ? -10.231 1.638 -8.717 1.00 93.94 295 ARG A O 1
ATOM 2328 N N . SER A 1 296 ? -11.000 3.632 -8.062 1.00 94.62 296 SER A N 1
ATOM 2329 C CA . SER A 1 296 ? -10.164 3.688 -6.854 1.00 94.62 296 SER A CA 1
ATOM 2330 C C . SER A 1 296 ? -10.614 2.679 -5.804 1.00 94.62 296 SER A C 1
ATOM 2332 O O . SER A 1 296 ? -9.778 2.173 -5.060 1.00 94.62 296 SER A O 1
ATOM 2334 N N . LYS A 1 297 ? -11.919 2.382 -5.752 1.00 94.81 297 LYS A N 1
ATOM 2335 C CA . LYS A 1 297 ? -12.466 1.305 -4.927 1.00 94.81 297 LYS A CA 1
ATOM 2336 C C . LYS A 1 297 ? -11.909 -0.039 -5.390 1.00 94.81 297 LYS A C 1
ATOM 2338 O O . LYS A 1 297 ? -11.269 -0.721 -4.598 1.00 94.81 297 LYS A O 1
ATOM 2343 N N . ASP A 1 298 ? -12.066 -0.353 -6.674 1.00 95.31 298 ASP A N 1
ATOM 2344 C CA . ASP A 1 298 ? -11.620 -1.625 -7.253 1.00 95.31 298 ASP A CA 1
ATOM 2345 C C . ASP A 1 298 ? -10.095 -1.803 -7.132 1.00 95.31 298 ASP A C 1
ATOM 2347 O O . ASP A 1 298 ? -9.609 -2.868 -6.749 1.00 95.31 298 ASP A O 1
ATOM 2351 N N . LEU A 1 299 ? -9.320 -0.739 -7.380 1.00 97.25 299 LEU A N 1
ATOM 2352 C CA . LEU A 1 299 ? -7.871 -0.750 -7.169 1.00 97.25 299 LEU A CA 1
ATOM 2353 C C . LEU A 1 299 ? -7.520 -0.950 -5.689 1.00 97.25 299 LEU A C 1
ATOM 2355 O O . LEU A 1 299 ? -6.614 -1.713 -5.366 1.00 97.25 299 LEU A O 1
ATOM 2359 N N . GLY A 1 300 ? -8.224 -0.279 -4.776 1.00 97.19 300 GLY A N 1
ATOM 2360 C CA . GLY A 1 300 ? -8.015 -0.450 -3.343 1.00 97.19 300 GLY A CA 1
ATOM 2361 C C . GLY A 1 300 ? -8.316 -1.877 -2.872 1.00 97.19 300 GLY A C 1
ATOM 2362 O O . GLY A 1 300 ? -7.555 -2.428 -2.078 1.00 97.19 300 GLY A O 1
ATOM 2363 N N . GLU A 1 301 ? -9.374 -2.504 -3.393 1.00 97.19 301 GLU A N 1
ATOM 2364 C CA . GLU A 1 301 ? -9.682 -3.918 -3.146 1.00 97.19 301 GLU A CA 1
ATOM 2365 C C . GLU A 1 301 ? -8.557 -4.825 -3.663 1.00 97.19 301 GLU A C 1
ATOM 2367 O O . GLU A 1 301 ? -8.101 -5.702 -2.928 1.00 97.19 301 GLU A O 1
ATOM 2372 N N . ALA A 1 302 ? -8.033 -4.565 -4.867 1.00 97.81 302 ALA A N 1
ATOM 2373 C CA . ALA A 1 302 ? -6.902 -5.308 -5.426 1.00 97.81 302 ALA A CA 1
ATOM 2374 C C . ALA A 1 302 ? -5.621 -5.170 -4.577 1.00 97.81 302 ALA A C 1
ATOM 2376 O O . ALA A 1 302 ? -4.930 -6.161 -4.342 1.00 97.81 302 ALA A O 1
ATOM 2377 N N . ILE A 1 303 ? -5.324 -3.968 -4.062 1.00 98.00 303 ILE A N 1
ATOM 2378 C CA . ILE A 1 303 ? -4.174 -3.723 -3.172 1.00 98.00 303 ILE A CA 1
ATOM 2379 C C . ILE A 1 303 ? -4.318 -4.504 -1.859 1.00 98.00 303 ILE A C 1
ATOM 2381 O O . ILE A 1 303 ? -3.349 -5.083 -1.364 1.00 98.00 303 ILE A O 1
ATOM 2385 N N . LEU A 1 304 ? -5.519 -4.533 -1.276 1.00 97.69 304 LEU A N 1
ATOM 2386 C CA . LEU A 1 304 ? -5.775 -5.264 -0.032 1.00 97.69 304 LEU A CA 1
ATOM 2387 C C . LEU A 1 304 ? -5.750 -6.784 -0.230 1.00 97.69 304 LEU A C 1
ATOM 2389 O O . LEU A 1 304 ? -5.325 -7.507 0.675 1.00 97.69 304 LEU A O 1
ATOM 2393 N N . ALA A 1 305 ? -6.188 -7.262 -1.396 1.00 96.06 305 ALA A N 1
ATOM 2394 C CA . ALA A 1 305 ? -6.340 -8.679 -1.695 1.00 96.06 305 ALA A CA 1
ATOM 2395 C C . ALA A 1 305 ? -5.005 -9.421 -1.834 1.00 96.06 305 ALA A C 1
ATOM 2397 O O . ALA A 1 305 ? -4.869 -10.513 -1.283 1.00 96.06 305 ALA A O 1
ATOM 2398 N N . SER A 1 306 ? -4.021 -8.851 -2.537 1.00 92.56 306 SER A N 1
ATOM 2399 C CA . SER A 1 306 ? -2.774 -9.558 -2.845 1.00 92.56 306 SER A CA 1
ATOM 2400 C C . SER A 1 306 ? -1.538 -8.661 -2.839 1.00 92.56 306 SER A C 1
ATOM 2402 O O . SER A 1 306 ? -1.593 -7.463 -3.113 1.00 92.56 306 SER A O 1
ATOM 2404 N N . THR A 1 307 ? -0.395 -9.287 -2.556 1.00 91.50 307 THR A N 1
ATOM 2405 C CA . THR A 1 307 ? 0.937 -8.732 -2.810 1.00 91.50 307 THR A CA 1
ATOM 2406 C C . THR A 1 307 ? 1.696 -9.757 -3.665 1.00 91.50 307 THR A C 1
ATOM 2408 O O . THR A 1 307 ? 1.880 -10.879 -3.191 1.00 91.50 307 THR A O 1
ATOM 2411 N N . PRO A 1 308 ? 2.147 -9.418 -4.886 1.00 94.88 308 PRO A N 1
ATOM 2412 C CA . PRO A 1 308 ? 1.976 -8.129 -5.560 1.00 94.88 308 PRO A CA 1
ATOM 2413 C C . PRO A 1 308 ? 0.529 -7.839 -5.993 1.00 94.88 308 PRO A C 1
ATOM 2415 O O . PRO A 1 308 ? -0.341 -8.712 -5.971 1.00 94.88 308 PRO A O 1
ATOM 2418 N N . THR A 1 309 ? 0.279 -6.593 -6.388 1.00 97.12 309 THR A N 1
ATOM 2419 C CA . THR A 1 309 ? -1.003 -6.111 -6.905 1.00 97.12 309 THR A CA 1
ATOM 2420 C C . THR A 1 309 ? -1.040 -6.202 -8.430 1.00 97.12 309 THR A C 1
ATOM 2422 O O . THR A 1 309 ? -0.167 -5.664 -9.114 1.00 97.12 309 THR A O 1
ATOM 2425 N N . THR A 1 310 ? -2.099 -6.819 -8.954 1.00 97.50 310 THR A N 1
ATOM 2426 C CA . THR A 1 310 ? -2.436 -6.829 -10.383 1.00 97.50 310 THR A CA 1
ATOM 2427 C C . THR A 1 310 ? -3.825 -6.227 -10.563 1.00 97.50 310 THR A C 1
ATOM 2429 O O . THR A 1 310 ? -4.771 -6.623 -9.885 1.00 97.50 310 THR A O 1
ATOM 2432 N N . PHE A 1 311 ? -3.949 -5.242 -11.450 1.00 97.38 311 PHE A N 1
ATOM 2433 C CA . PHE A 1 311 ? -5.177 -4.480 -11.667 1.00 97.38 311 PHE A CA 1
ATOM 2434 C C . PHE A 1 311 ? -5.191 -3.860 -13.065 1.00 97.38 311 PHE A C 1
ATOM 2436 O O . PHE A 1 311 ? -4.188 -3.320 -13.522 1.00 97.38 311 PHE A O 1
ATOM 2443 N N . ASN A 1 312 ? -6.335 -3.887 -13.747 1.00 96.62 312 ASN A N 1
ATOM 2444 C CA . ASN A 1 312 ? -6.466 -3.325 -15.087 1.00 96.62 312 ASN A CA 1
ATOM 2445 C C . ASN A 1 312 ? -7.745 -2.490 -15.200 1.00 96.62 312 ASN A C 1
ATOM 2447 O O . ASN A 1 312 ? -8.849 -3.027 -15.232 1.00 96.62 312 ASN A O 1
ATOM 2451 N N . ALA A 1 313 ? -7.578 -1.173 -15.322 1.00 92.75 313 ALA A N 1
ATOM 2452 C CA . ALA A 1 313 ? -8.650 -0.223 -15.615 1.00 92.75 313 ALA A CA 1
ATOM 2453 C C . ALA A 1 313 ? -8.478 0.438 -16.994 1.00 92.75 313 ALA A C 1
ATOM 2455 O O . ALA A 1 313 ? -8.957 1.549 -17.229 1.00 92.75 313 ALA A O 1
ATOM 2456 N N . ASN A 1 314 ? -7.798 -0.236 -17.926 1.00 84.12 314 ASN A N 1
ATOM 2457 C CA . ASN A 1 314 ? -7.578 0.233 -19.296 1.00 84.12 314 ASN A CA 1
ATOM 2458 C C . ASN A 1 314 ? -8.786 0.004 -20.224 1.00 84.12 314 ASN A C 1
ATOM 2460 O O . ASN A 1 314 ? -8.724 0.252 -21.426 1.00 84.12 314 ASN A O 1
ATOM 2464 N N . VAL A 1 315 ? -9.914 -0.472 -19.695 1.00 73.25 315 VAL A N 1
ATOM 2465 C CA . VAL A 1 315 ? -11.103 -0.707 -20.513 1.00 73.25 315 VAL A CA 1
ATOM 2466 C C . VAL A 1 315 ? -11.782 0.629 -20.816 1.00 73.25 315 VAL A C 1
ATOM 2468 O O . VAL A 1 315 ? -12.227 1.355 -19.920 1.00 73.25 315 VAL A O 1
ATOM 2471 N N . ASN A 1 316 ? -11.883 0.949 -22.107 1.00 53.47 316 ASN A N 1
ATOM 2472 C CA . ASN A 1 316 ? -12.762 2.001 -22.597 1.00 53.47 316 ASN A CA 1
ATOM 2473 C C . ASN A 1 316 ? -14.201 1.653 -22.194 1.00 53.47 316 ASN A C 1
ATOM 2475 O O . ASN A 1 316 ? -14.787 0.716 -22.734 1.00 53.47 316 ASN A O 1
ATOM 2479 N N . ALA A 1 317 ? -14.809 2.451 -21.311 1.00 45.97 317 ALA A N 1
ATOM 2480 C CA . ALA A 1 317 ? -16.223 2.335 -20.928 1.00 45.97 317 ALA A CA 1
ATOM 2481 C C . ALA A 1 317 ? -17.196 2.371 -22.133 1.00 45.97 317 ALA A C 1
ATOM 2483 O O . ALA A 1 317 ? -18.372 2.051 -22.003 1.00 45.97 317 ALA A O 1
ATOM 2484 N N . LYS A 1 318 ? -16.700 2.708 -23.331 1.00 40.25 318 LYS A N 1
ATOM 2485 C CA . LYS A 1 318 ? -17.436 2.686 -24.597 1.00 40.25 318 LYS A CA 1
ATOM 2486 C C . LYS A 1 318 ? -17.760 1.280 -25.136 1.00 40.25 318 LYS A C 1
ATOM 2488 O O . LYS A 1 318 ? -18.562 1.198 -26.056 1.00 40.25 318 LYS A O 1
ATOM 2493 N N . LEU A 1 319 ? -17.178 0.202 -24.596 1.00 42.16 319 LEU A N 1
ATOM 2494 C CA . LEU A 1 319 ? -17.411 -1.180 -25.066 1.00 42.16 319 LEU A CA 1
ATOM 2495 C C . LEU A 1 319 ? -18.344 -2.021 -24.174 1.00 42.16 319 LEU A C 1
ATOM 2497 O O . LEU A 1 319 ? -18.622 -3.165 -24.510 1.00 42.16 319 LEU A O 1
ATOM 2501 N N . LEU A 1 320 ? -18.879 -1.462 -23.083 1.00 43.19 320 LEU A N 1
ATOM 2502 C CA . LEU A 1 320 ? -19.919 -2.115 -22.263 1.00 43.19 320 LEU A CA 1
ATOM 2503 C C . LEU A 1 320 ? -21.337 -1.594 -22.560 1.00 43.19 320 LEU A C 1
ATOM 2505 O O . LEU A 1 320 ? -22.295 -1.952 -21.882 1.00 43.19 320 LEU A O 1
ATOM 2509 N N . GLY A 1 321 ? -21.487 -0.768 -23.598 1.00 40.97 321 GLY A N 1
ATOM 2510 C CA . GLY A 1 321 ? -22.781 -0.371 -24.141 1.00 40.97 321 GLY A CA 1
ATOM 2511 C C . GLY A 1 321 ? -23.074 -1.114 -25.441 1.00 40.97 321 GLY A C 1
ATOM 2512 O O . GLY A 1 321 ? -22.548 -0.719 -26.478 1.00 40.97 321 GLY A O 1
ATOM 2513 N N . LYS A 1 322 ? -23.984 -2.097 -25.364 1.00 36.88 322 LYS A N 1
ATOM 2514 C CA . LYS A 1 322 ? -24.609 -2.903 -26.438 1.00 36.88 322 LYS A CA 1
ATOM 2515 C C . LYS A 1 322 ? -23.961 -4.265 -26.738 1.00 36.88 322 LYS A C 1
ATOM 2517 O O . LYS A 1 322 ? -23.192 -4.411 -27.678 1.00 36.88 322 LYS A O 1
ATOM 2522 N N . SER A 1 323 ? -24.456 -5.288 -26.048 1.00 33.31 323 SER A N 1
ATOM 2523 C CA . SER A 1 323 ? -25.130 -6.385 -26.749 1.00 33.31 323 SER A CA 1
ATOM 2524 C C . SER A 1 323 ? -26.558 -6.414 -26.220 1.00 33.31 323 SER A C 1
ATOM 2526 O O . SER A 1 323 ? -26.750 -6.571 -25.015 1.00 33.31 323 SER A O 1
ATOM 2528 N N . ASN A 1 324 ? -27.523 -6.163 -27.106 1.00 34.56 324 ASN A N 1
ATOM 2529 C CA . ASN A 1 324 ? -28.890 -6.647 -26.910 1.00 34.56 324 ASN A CA 1
ATOM 2530 C C . ASN A 1 324 ? -28.898 -8.176 -26.994 1.00 34.56 324 ASN A C 1
ATOM 2532 O O . ASN A 1 324 ? -27.937 -8.719 -27.595 1.00 34.56 324 ASN A O 1
#

Radius of gyration: 35.1 Å; chains: 1; bounding box: 95×66×80 Å

Foldseek 3Di:
DDPVVVVVVVVVVVVVVVVVVVVVVVVVVVVVVVVVVVVVVVVVVVPCPPCVVVVVVVVVVVVVVVVVVVVVVVVVVVVVVVVLVVVLVVLLVVLLVLLVVLLVCLLDLVSLVVLLVSLVVCLVSVRDHDLVSLLVSLLSLLPVCADPVGDGDVSSVVSNLSSLLSLQAVCQCVVVVFPDKAADPDDDFPDDADWDKDDPDDDPDPQWGKIATDDFAFQVQAWHHDFQVDGDPGGGGTNEIEIGGPDAMETEQARIETARYEYEPYEYAYPLHWHWYHQYHRHSYGPPRYDPDPSSSVQSSQSSVDHPGGDGPNDDPVVVPDDD

Sequence (324 aa):
MTDQQARNDVASLKKSLTESDDRTLRLGDKLEKLKDSAQEFSIRVARVEERTSMLLWAFGIGIAVLLAFGTQLYLMNGRVFALDENVKQVAAGVSAIRLTQLSAEPTKAENISQTQKVLQQAIAGKIKIDQEVVRNTGINFMQASYTADGKTNPAVWPAVQQYLNYKAFLNRDVEASLGNLEVTTKGYSKYRETVTIIPVEKPPHHPFGVFYAGGHVDPAHAARLEPLDSPQTEPNDIKYYIIQIMSRDIVVLDNMWMKNVIIRDGTVQYGGGRIVLDSVYFVNCKFNLFQLTPRSKDLGEAILASTPTTFNANVNAKLLGKSN